Protein AF-A0A820RJH9-F1 (afdb_monomer_lite)

Sequence (351 aa):
MLEGHCDFGTAVGSQGSIYKNLNKYTIRMQTGPISNGVIPYSGAIDNTSYMANYSKEFSTDYSSVFSSTDSKKDKIKKVLMYSINNPLYFLYQNPSTETNQFKKVRDWVSDENGQFTDRWGHDTEKSPFDPCPEGWRIPDAFYANMHTTLPPSSNFYSHWPLSHGNNPWYYNGYQASGTGQYGLAPSIVYHAERDAYSPANKFYPGSRSIIHNYPATRFGFVFDNSRYKIGSYPNNGIRGFQGGKDLTMTTADGPLRLRFYISGVWRTSPIDAYSDVAIGLHFNIESSAEFNMQTGYPYYPQAAMSCRCAKIKYDGNGNEIGRYEPAAIEVPKNAMAKAVNVFKNRSIYLS

pLDDT: mean 71.19, std 18.29, range [22.95, 94.44]

Structure (mmCIF, N/CA/C/O backbone):
data_AF-A0A820RJH9-F1
#
_entry.id   AF-A0A820RJH9-F1
#
loop_
_atom_site.group_PDB
_atom_site.id
_atom_site.type_symbol
_atom_site.label_atom_id
_atom_site.label_alt_id
_atom_site.label_comp_id
_atom_site.label_asym_id
_atom_site.label_entity_id
_atom_site.label_seq_id
_atom_site.pdbx_PDB_ins_code
_atom_site.Cartn_x
_atom_site.Cartn_y
_atom_site.Cartn_z
_atom_site.occupancy
_atom_site.B_iso_or_equiv
_atom_site.auth_seq_id
_atom_site.auth_comp_id
_atom_site.auth_asym_id
_atom_site.auth_atom_id
_atom_site.pdbx_PDB_model_num
ATOM 1 N N . MET A 1 1 ? -15.890 -13.748 2.087 1.00 26.80 1 MET A N 1
ATOM 2 C CA . MET A 1 1 ? -14.580 -13.601 1.420 1.00 26.80 1 MET A CA 1
ATOM 3 C C . MET A 1 1 ? -14.735 -12.506 0.370 1.00 26.80 1 MET A C 1
ATOM 5 O O . MET A 1 1 ? -15.752 -12.500 -0.313 1.00 26.80 1 MET A O 1
ATOM 9 N N . LEU A 1 2 ? -13.833 -11.524 0.307 1.00 31.78 2 LEU A N 1
ATOM 10 C CA . LEU A 1 2 ? -13.836 -10.537 -0.779 1.00 31.78 2 LEU A CA 1
ATOM 11 C C . LEU A 1 2 ? -13.230 -11.204 -2.009 1.00 31.78 2 LEU A C 1
ATOM 13 O O . LEU A 1 2 ? -12.055 -11.555 -1.994 1.00 31.78 2 LEU A O 1
ATOM 17 N N . GLU A 1 3 ? -14.012 -11.342 -3.068 1.00 27.30 3 GLU A N 1
ATOM 18 C CA . GLU A 1 3 ? -13.462 -11.554 -4.399 1.00 27.30 3 GLU A CA 1
ATOM 19 C C . GLU A 1 3 ? -13.635 -10.271 -5.196 1.00 27.30 3 GLU A C 1
ATOM 21 O O . GLU A 1 3 ? -14.748 -9.818 -5.471 1.00 27.30 3 GLU A O 1
ATOM 26 N N . GLY A 1 4 ? -12.508 -9.667 -5.560 1.00 27.61 4 GLY A N 1
ATOM 27 C CA . GLY A 1 4 ? -12.477 -8.692 -6.634 1.00 27.61 4 GLY A CA 1
ATOM 28 C C . GLY A 1 4 ? -12.552 -9.441 -7.956 1.00 27.61 4 GLY A C 1
ATOM 29 O O . GLY A 1 4 ? -11.527 -9.870 -8.477 1.00 27.61 4 GLY A O 1
ATOM 30 N N . HIS A 1 5 ? -13.753 -9.597 -8.508 1.00 23.97 5 HIS A N 1
ATOM 31 C CA . HIS A 1 5 ? -13.891 -10.010 -9.898 1.00 23.97 5 HIS A CA 1
ATOM 32 C C . HIS A 1 5 ? -13.507 -8.836 -10.808 1.00 23.97 5 HIS A C 1
ATOM 34 O O . HIS A 1 5 ? -14.205 -7.823 -10.882 1.00 23.97 5 HIS A O 1
ATOM 40 N N . CYS A 1 6 ? -12.387 -8.975 -11.518 1.00 27.83 6 CYS A N 1
ATOM 41 C CA . CYS A 1 6 ? -12.064 -8.136 -12.667 1.00 27.83 6 CYS A CA 1
ATOM 42 C C . CYS A 1 6 ? -12.926 -8.573 -13.856 1.00 27.83 6 CYS A C 1
ATOM 44 O O . CYS A 1 6 ? -12.442 -9.260 -14.750 1.00 27.83 6 CYS A O 1
ATOM 46 N N . ASP A 1 7 ? -14.200 -8.184 -13.869 1.00 25.73 7 ASP A N 1
ATOM 47 C CA . ASP A 1 7 ? -15.038 -8.348 -15.054 1.00 25.73 7 ASP A CA 1
ATOM 48 C C . ASP A 1 7 ? -15.010 -7.081 -15.909 1.00 25.73 7 ASP A C 1
ATOM 50 O O . ASP A 1 7 ? -15.540 -6.024 -15.555 1.00 25.73 7 ASP A O 1
ATOM 54 N N . PHE A 1 8 ? -14.397 -7.198 -17.086 1.00 28.22 8 PHE A N 1
ATOM 55 C CA . PHE A 1 8 ? -14.435 -6.176 -18.125 1.00 28.22 8 PHE A CA 1
ATOM 56 C C . PHE A 1 8 ? -15.832 -6.172 -18.777 1.00 28.22 8 PHE A C 1
ATOM 58 O O . PHE A 1 8 ? -16.032 -6.729 -19.860 1.00 28.22 8 PHE A O 1
ATOM 65 N N . GLY A 1 9 ? -16.821 -5.556 -18.124 1.00 27.56 9 GLY A N 1
ATOM 66 C CA . GLY A 1 9 ? -18.199 -5.425 -18.622 1.00 27.56 9 GLY A CA 1
ATOM 67 C C . GLY A 1 9 ? -18.389 -4.330 -19.688 1.00 27.56 9 GLY A C 1
ATOM 68 O O . GLY A 1 9 ? -17.800 -3.254 -19.609 1.00 27.56 9 GLY A O 1
ATOM 69 N N . THR A 1 10 ? -19.218 -4.611 -20.700 1.00 28.22 10 THR A N 1
ATOM 70 C CA . THR A 1 10 ? -19.565 -3.761 -21.863 1.00 28.22 10 THR A CA 1
ATOM 71 C C . THR A 1 10 ? -20.515 -2.602 -21.557 1.00 28.22 10 THR A C 1
ATOM 73 O O . THR A 1 10 ? -21.559 -2.815 -20.953 1.00 28.22 10 THR A O 1
ATOM 76 N N . ALA A 1 11 ? -20.215 -1.408 -22.087 1.00 32.47 11 ALA A N 1
ATOM 77 C CA . ALA A 1 11 ? -21.182 -0.328 -22.305 1.00 32.47 11 ALA A CA 1
ATOM 78 C C . ALA A 1 11 ? -20.940 0.325 -23.683 1.00 32.47 11 ALA A C 1
ATOM 80 O O . ALA A 1 11 ? -19.793 0.471 -24.114 1.00 32.47 11 ALA A O 1
ATOM 81 N N . VAL A 1 12 ? -22.028 0.669 -24.379 1.00 29.19 12 VAL A N 1
ATOM 82 C CA . VAL A 1 12 ? -22.059 1.149 -25.774 1.00 29.19 12 VAL A CA 1
ATOM 83 C C . VAL A 1 12 ? -22.247 2.670 -25.788 1.00 29.19 12 VAL A C 1
ATOM 85 O O . VAL A 1 12 ? -23.180 3.173 -25.168 1.00 29.19 12 VAL A O 1
ATOM 88 N N . GLY A 1 13 ? -21.365 3.408 -26.473 1.00 32.47 13 GLY A N 1
ATOM 89 C CA . GLY A 1 13 ? -21.524 4.847 -26.730 1.00 32.47 13 GLY A CA 1
ATOM 90 C C . GLY A 1 13 ? -22.257 5.136 -28.049 1.00 32.47 13 GLY A C 1
ATOM 91 O O . GLY A 1 13 ? -22.283 4.291 -28.942 1.00 32.47 13 GLY A O 1
ATOM 92 N N . SER A 1 14 ? -22.801 6.351 -28.202 1.00 35.56 14 SER A N 1
ATOM 93 C CA . SER A 1 14 ? -23.674 6.813 -29.309 1.00 35.56 14 SER A CA 1
ATOM 94 C C . SER A 1 14 ? -23.047 6.866 -30.719 1.00 35.56 14 SER A C 1
ATOM 96 O O . SER A 1 14 ? -23.635 7.425 -31.638 1.00 35.56 14 SER A O 1
ATOM 98 N N . GLN A 1 15 ? -21.865 6.277 -30.903 1.00 37.75 15 GLN A N 1
ATOM 99 C CA . GLN A 1 15 ? -21.112 6.193 -32.163 1.00 37.75 15 GLN A CA 1
ATOM 100 C C . GLN A 1 15 ? -20.653 4.748 -32.458 1.00 37.75 15 GLN A C 1
ATOM 102 O O . GLN A 1 15 ? -19.724 4.526 -33.225 1.00 37.75 15 GLN A O 1
ATOM 107 N N . GLY A 1 16 ? -21.231 3.740 -31.792 1.00 35.88 16 GLY A N 1
ATOM 108 C CA . GLY A 1 16 ? -20.856 2.331 -31.990 1.00 35.88 16 GLY A CA 1
ATOM 109 C C . GLY A 1 16 ? -19.513 1.923 -31.368 1.00 35.88 16 GLY A C 1
ATOM 110 O O . GLY A 1 16 ? -19.170 0.744 -31.369 1.00 35.88 16 GLY A O 1
ATOM 111 N N . SER A 1 17 ? -18.759 2.852 -30.770 1.00 38.94 17 SER A N 1
ATOM 112 C CA . SER A 1 17 ? -17.582 2.516 -29.966 1.00 38.94 17 SER A CA 1
ATOM 113 C C . SER A 1 17 ? -17.988 1.996 -28.579 1.00 38.94 17 SER A C 1
ATOM 115 O O . SER A 1 17 ? -18.583 2.707 -27.764 1.00 38.94 17 SER A O 1
ATOM 117 N N . ILE A 1 18 ? -17.650 0.736 -28.307 1.00 37.97 18 ILE A N 1
ATOM 118 C CA . ILE A 1 18 ? -17.834 0.072 -27.013 1.00 37.97 18 ILE A CA 1
ATOM 119 C C . ILE A 1 18 ? -16.675 0.492 -26.094 1.00 37.97 18 ILE A C 1
ATOM 121 O O . ILE A 1 18 ? -15.550 0.030 -26.268 1.00 37.97 18 ILE A O 1
ATOM 125 N N . TYR A 1 19 ? -16.929 1.352 -25.104 1.00 44.44 19 TYR A N 1
ATOM 126 C CA . TYR A 1 19 ? -15.928 1.759 -24.107 1.00 44.44 19 TYR A CA 1
ATOM 127 C C . TYR A 1 19 ? -16.312 1.196 -22.731 1.00 44.44 19 TYR A C 1
ATOM 129 O O . TYR A 1 19 ? -17.158 1.740 -22.024 1.00 44.44 19 TYR A O 1
ATOM 137 N N . LYS A 1 20 ? -15.694 0.072 -22.357 1.00 40.06 20 LYS A N 1
ATOM 138 C CA . LYS A 1 20 ? -16.005 -0.712 -21.150 1.00 40.06 20 LYS A CA 1
ATOM 139 C C . LYS A 1 20 ? -15.500 -0.076 -19.844 1.00 40.06 20 LYS A C 1
ATOM 141 O O . LYS A 1 20 ? -14.355 -0.332 -19.509 1.00 40.06 20 LYS A O 1
ATOM 146 N N . ASN A 1 21 ? -16.316 0.685 -19.095 1.00 42.44 21 ASN A N 1
ATOM 147 C CA . ASN A 1 21 ? -16.139 0.984 -17.645 1.00 42.44 21 ASN A CA 1
ATOM 148 C C . ASN A 1 21 ? -14.677 1.045 -17.143 1.00 42.44 21 ASN A C 1
ATOM 150 O O . ASN A 1 21 ? -14.267 0.368 -16.199 1.00 42.44 21 ASN A O 1
ATOM 154 N N . LEU A 1 22 ? -13.880 1.846 -17.835 1.00 45.28 22 LEU A N 1
ATOM 155 C CA . LEU A 1 22 ? -12.432 1.881 -17.720 1.00 45.28 22 LEU A CA 1
ATOM 156 C C . LEU A 1 22 ? -12.054 2.570 -16.392 1.00 45.28 22 LEU A C 1
ATOM 158 O O . LEU A 1 22 ? -12.454 3.710 -16.172 1.00 45.28 22 LEU A O 1
ATOM 162 N N . ASN A 1 23 ? -11.322 1.868 -15.513 1.00 45.72 23 ASN A N 1
ATOM 163 C CA . ASN A 1 23 ? -10.948 2.269 -14.138 1.00 45.72 23 ASN A CA 1
ATOM 164 C C . ASN A 1 23 ? -12.076 2.314 -13.084 1.00 45.72 23 ASN A C 1
ATOM 166 O O . ASN A 1 23 ? -11.939 3.006 -12.074 1.00 45.72 23 ASN A O 1
ATOM 170 N N . LYS A 1 24 ? -13.175 1.569 -13.261 1.00 51.34 24 LYS A N 1
ATOM 171 C CA . LYS A 1 24 ? -14.191 1.418 -12.206 1.00 51.34 24 LYS A CA 1
ATOM 172 C C . LYS A 1 24 ? -14.009 0.093 -11.465 1.00 51.34 24 LYS A C 1
ATOM 174 O O . LYS A 1 24 ? -14.401 -0.958 -11.962 1.00 51.34 24 LYS A O 1
ATOM 179 N N . TYR A 1 25 ? -13.457 0.147 -10.256 1.00 51.56 25 TYR A N 1
ATOM 180 C CA . TYR A 1 25 ? -13.487 -0.992 -9.338 1.00 51.56 25 TYR A CA 1
ATOM 181 C C . TYR A 1 25 ? -14.886 -1.089 -8.740 1.00 51.56 25 TYR A C 1
ATOM 183 O O . TYR A 1 25 ? -15.386 -0.125 -8.161 1.00 51.56 25 TYR A O 1
ATOM 191 N N . THR A 1 26 ? -15.534 -2.237 -8.913 1.00 60.94 26 THR A N 1
ATOM 192 C CA . THR A 1 26 ? -16.813 -2.513 -8.260 1.00 60.94 26 THR A CA 1
ATOM 193 C C . THR A 1 26 ? -16.542 -3.419 -7.078 1.00 60.94 26 THR A C 1
ATOM 195 O O . THR A 1 26 ? -16.283 -4.605 -7.255 1.00 60.94 26 THR A O 1
ATOM 198 N N . ILE A 1 27 ? -16.586 -2.857 -5.875 1.00 68.50 27 ILE A N 1
ATOM 199 C CA . ILE A 1 27 ? -16.499 -3.647 -4.650 1.00 68.50 27 ILE A CA 1
ATOM 200 C C . ILE A 1 27 ? -17.889 -4.217 -4.381 1.00 68.50 27 ILE A C 1
ATOM 202 O O . ILE A 1 27 ? -18.889 -3.501 -4.470 1.00 68.50 27 ILE A O 1
ATOM 206 N N . ARG A 1 28 ? -17.962 -5.508 -4.069 1.00 76.50 28 ARG A N 1
ATOM 207 C CA . ARG A 1 28 ? -19.186 -6.156 -3.597 1.00 76.50 28 ARG A CA 1
ATOM 208 C C . ARG A 1 28 ? -18.866 -6.999 -2.375 1.00 76.50 28 ARG A C 1
ATOM 210 O O . ARG A 1 28 ? -17.788 -7.579 -2.284 1.00 76.50 28 ARG A O 1
ATOM 217 N N . MET A 1 29 ? -19.808 -7.074 -1.447 1.00 76.56 29 MET A N 1
ATOM 218 C CA . MET A 1 29 ? -19.719 -7.978 -0.307 1.00 76.56 29 MET A CA 1
ATOM 219 C C . MET A 1 29 ? -20.391 -9.291 -0.657 1.00 76.56 29 MET A C 1
ATOM 221 O O . MET A 1 29 ? -21.457 -9.293 -1.261 1.00 76.56 29 MET A O 1
ATOM 225 N N . GLN A 1 30 ? -19.812 -10.405 -0.238 1.00 80.25 30 GLN A N 1
ATOM 226 C CA . GLN A 1 30 ? -20.532 -11.669 -0.248 1.00 80.25 30 GLN A CA 1
ATOM 227 C C . GLN A 1 30 ? -21.666 -11.610 0.789 1.00 80.25 30 GLN A C 1
ATOM 229 O O . GLN A 1 30 ? -21.416 -11.264 1.942 1.00 80.25 30 GLN A O 1
ATOM 234 N N . THR A 1 31 ? -22.897 -11.938 0.399 1.00 82.56 31 THR A N 1
ATOM 235 C CA . THR A 1 31 ? -24.095 -11.819 1.258 1.00 82.56 31 THR A CA 1
ATOM 236 C C . THR A 1 31 ? -24.659 -13.160 1.726 1.00 82.56 31 THR A C 1
ATOM 238 O O . THR A 1 31 ? -25.679 -13.192 2.407 1.00 82.56 31 THR A O 1
ATOM 241 N N . GLY A 1 32 ? -24.005 -14.274 1.394 1.00 79.81 32 GLY A N 1
ATOM 242 C CA . GLY A 1 32 ? -24.457 -15.610 1.775 1.00 79.81 32 GLY A CA 1
ATOM 243 C C . GLY A 1 32 ? -23.455 -16.719 1.437 1.00 79.81 32 GLY A C 1
ATOM 244 O O . GLY A 1 32 ? -22.412 -16.451 0.830 1.00 79.81 32 GLY A O 1
ATOM 245 N N . PRO A 1 33 ? -23.745 -17.969 1.839 1.00 81.50 33 PRO A N 1
ATOM 246 C CA . PRO A 1 33 ? -22.899 -19.119 1.535 1.00 81.50 33 PRO A CA 1
ATOM 247 C C . PRO A 1 33 ? -22.826 -19.380 0.024 1.00 81.50 33 PRO A C 1
ATOM 249 O O . PRO A 1 33 ? -23.758 -19.075 -0.720 1.00 81.50 33 PRO A O 1
ATOM 252 N N . ILE A 1 34 ? -21.709 -19.957 -0.422 1.00 85.94 34 ILE A N 1
ATOM 253 C CA . ILE A 1 34 ? -21.531 -20.381 -1.816 1.00 85.94 34 ILE A CA 1
ATOM 254 C C . ILE A 1 34 ? -22.504 -21.531 -2.089 1.00 85.94 34 ILE A C 1
ATOM 256 O O . ILE A 1 34 ? -22.499 -22.525 -1.365 1.00 85.94 34 ILE A O 1
ATOM 260 N N . SER A 1 35 ? -23.320 -21.407 -3.134 1.00 82.69 35 SER A N 1
ATOM 261 C CA . SER A 1 35 ? -24.290 -22.431 -3.532 1.00 82.69 35 SER A CA 1
ATOM 262 C C . SER A 1 35 ? -24.045 -22.820 -4.982 1.00 82.69 35 SER A C 1
ATOM 264 O O . SER A 1 35 ? -24.054 -21.961 -5.860 1.00 82.69 35 SER A O 1
ATOM 266 N N . ASN A 1 36 ? -23.774 -24.104 -5.240 1.00 83.25 36 ASN A N 1
ATOM 267 C CA . ASN A 1 36 ? -23.466 -24.634 -6.577 1.00 83.25 36 ASN A CA 1
ATOM 268 C C . ASN A 1 36 ? -22.349 -23.865 -7.317 1.00 83.25 36 ASN A C 1
ATOM 270 O O . ASN A 1 36 ? -22.439 -23.629 -8.518 1.00 83.25 36 ASN A O 1
ATOM 274 N N . GLY A 1 37 ? -21.308 -23.437 -6.593 1.00 82.12 37 GLY A N 1
ATOM 275 C CA . GLY A 1 37 ? -20.199 -22.655 -7.158 1.00 82.12 37 GLY A CA 1
ATOM 276 C C . GLY A 1 37 ? -20.534 -21.189 -7.459 1.00 82.12 37 GLY A C 1
ATOM 277 O O . GLY A 1 37 ? -19.676 -20.462 -7.946 1.00 82.12 37 GLY A O 1
ATOM 278 N N . VAL A 1 38 ? -21.752 -20.736 -7.148 1.00 77.31 38 VAL A N 1
ATOM 279 C CA . VAL A 1 38 ? -22.165 -19.337 -7.281 1.00 77.31 38 VAL A CA 1
ATOM 280 C C . VAL A 1 38 ? -21.971 -18.627 -5.949 1.00 77.31 38 VAL A C 1
ATOM 282 O O . VAL A 1 38 ? -22.475 -19.061 -4.910 1.00 77.31 38 VAL A O 1
ATOM 285 N N . ILE A 1 39 ? -21.247 -17.512 -5.991 1.00 80.12 39 ILE A N 1
ATOM 286 C CA . ILE A 1 39 ? -21.006 -16.658 -4.832 1.00 80.12 39 ILE A CA 1
ATOM 287 C C . ILE A 1 39 ? -22.061 -15.542 -4.845 1.00 80.12 39 ILE A C 1
ATOM 289 O O . ILE A 1 39 ? -22.104 -14.752 -5.791 1.00 80.12 39 ILE A O 1
ATOM 293 N N . PRO A 1 40 ? -22.952 -15.463 -3.841 1.00 82.56 40 PRO A N 1
ATOM 294 C CA . PRO A 1 40 ? -23.947 -14.400 -3.777 1.00 82.56 40 PRO A CA 1
ATOM 295 C C . PRO A 1 40 ? -23.286 -13.088 -3.345 1.00 82.56 40 PRO A C 1
ATOM 297 O O . PRO A 1 40 ? -22.654 -13.027 -2.289 1.00 82.56 40 PRO A O 1
ATOM 300 N N . TYR A 1 41 ? -23.457 -12.031 -4.141 1.00 82.50 41 TYR A N 1
ATOM 301 C CA . TYR A 1 41 ? -22.892 -10.710 -3.867 1.00 82.50 41 TYR A CA 1
ATOM 302 C C . TYR A 1 41 ? -23.971 -9.653 -3.603 1.00 82.50 41 TYR A C 1
ATOM 304 O O . TYR A 1 41 ? -25.056 -9.682 -4.182 1.00 82.50 41 TYR A O 1
ATOM 312 N N . SER A 1 42 ? -23.625 -8.659 -2.788 1.00 82.06 42 SER A N 1
ATOM 313 C CA . SER A 1 42 ? -24.373 -7.421 -2.604 1.00 82.06 42 SER A CA 1
ATOM 314 C C . SER A 1 42 ? -24.411 -6.589 -3.888 1.00 82.06 42 SER A C 1
ATOM 316 O O . SER A 1 42 ? -23.693 -6.842 -4.865 1.00 82.06 42 SER A O 1
ATOM 318 N N . GLY A 1 43 ? -25.196 -5.510 -3.848 1.00 81.06 43 GLY A N 1
ATOM 319 C CA . GLY A 1 43 ? -25.044 -4.409 -4.794 1.00 81.06 43 GLY A CA 1
ATOM 320 C C . GLY A 1 43 ? -23.618 -3.841 -4.792 1.00 81.06 43 GLY A C 1
ATOM 321 O O . GLY A 1 43 ? -22.847 -4.039 -3.848 1.00 81.06 43 GLY A O 1
ATOM 322 N N . ALA A 1 44 ? -23.280 -3.142 -5.875 1.00 79.50 44 ALA A N 1
ATOM 323 C CA . ALA A 1 44 ? -22.019 -2.424 -6.017 1.00 79.50 44 ALA A CA 1
ATOM 324 C C . ALA A 1 44 ? -21.859 -1.363 -4.916 1.00 79.50 44 ALA A C 1
ATOM 326 O O . ALA A 1 44 ? -22.741 -0.528 -4.735 1.00 79.50 44 ALA A O 1
ATOM 327 N N . ILE A 1 45 ? -20.715 -1.363 -4.236 1.00 79.69 45 ILE A N 1
ATOM 328 C CA . ILE A 1 45 ? -20.300 -0.291 -3.332 1.00 79.69 45 ILE A CA 1
ATOM 329 C C . ILE A 1 45 ? -19.489 0.705 -4.162 1.00 79.69 45 ILE A C 1
ATOM 331 O O . ILE A 1 45 ? -18.353 0.428 -4.549 1.00 79.69 45 ILE A O 1
ATOM 335 N N . ASP A 1 46 ? -20.096 1.848 -4.480 1.00 77.75 46 ASP A N 1
ATOM 336 C CA . ASP A 1 46 ? -19.405 2.959 -5.132 1.00 77.75 46 ASP A CA 1
ATOM 337 C C . ASP A 1 46 ? -18.656 3.840 -4.119 1.00 77.75 46 ASP A C 1
ATOM 339 O O . ASP A 1 46 ? -18.728 3.627 -2.909 1.00 77.75 46 ASP A O 1
ATOM 343 N N . ASN A 1 47 ? -17.913 4.840 -4.605 1.00 77.69 47 ASN A N 1
ATOM 344 C CA . ASN A 1 47 ? -17.149 5.727 -3.728 1.00 77.69 47 ASN A CA 1
ATOM 345 C C . ASN A 1 47 ? -18.051 6.495 -2.747 1.00 77.69 47 ASN A C 1
ATOM 347 O O . ASN A 1 47 ? -17.676 6.650 -1.593 1.00 77.69 47 ASN A O 1
ATOM 351 N N . THR A 1 48 ? -19.234 6.948 -3.167 1.00 80.38 48 THR A N 1
ATOM 352 C CA . THR A 1 48 ? -20.153 7.697 -2.296 1.00 80.38 48 THR A CA 1
ATOM 353 C C . THR A 1 48 ? -20.640 6.823 -1.140 1.00 80.38 48 THR A C 1
ATOM 355 O O . THR A 1 48 ? -20.521 7.212 0.021 1.00 80.38 48 THR A O 1
ATOM 358 N N . SER A 1 49 ? -21.103 5.607 -1.436 1.00 83.44 49 SER A N 1
ATOM 359 C CA . SER A 1 49 ? -21.505 4.623 -0.429 1.00 83.44 49 SER A CA 1
ATOM 360 C C . SER A 1 49 ? -20.328 4.188 0.444 1.00 83.44 49 SER A C 1
ATOM 362 O O . SER A 1 49 ? -20.476 4.067 1.658 1.00 83.44 49 SER A O 1
ATOM 364 N N . TYR A 1 50 ? -19.141 3.994 -0.139 1.00 84.56 50 TYR A N 1
ATOM 365 C CA . TYR A 1 50 ? -17.930 3.658 0.613 1.00 84.56 50 TYR A CA 1
ATOM 366 C C . TYR A 1 50 ? -17.593 4.736 1.652 1.00 84.56 50 TYR A C 1
ATOM 368 O O . TYR A 1 50 ? -17.330 4.439 2.816 1.00 84.56 50 TYR A O 1
ATOM 376 N N . MET A 1 51 ? -17.658 6.002 1.246 1.00 85.81 51 MET A N 1
ATOM 377 C CA . MET A 1 51 ? -17.345 7.159 2.086 1.00 85.81 51 MET A CA 1
ATOM 378 C C . MET A 1 51 ? -18.363 7.413 3.196 1.00 85.81 51 MET A C 1
ATOM 380 O O . MET A 1 51 ? -18.001 7.973 4.234 1.00 85.81 51 MET A O 1
ATOM 384 N N . ALA A 1 52 ? -19.621 7.040 2.963 1.00 88.44 52 ALA A N 1
ATOM 385 C CA . ALA A 1 52 ? -20.697 7.175 3.936 1.00 88.44 52 ALA A CA 1
ATOM 386 C C . ALA A 1 52 ? -20.713 6.016 4.943 1.00 88.44 52 ALA A C 1
ATOM 388 O O . ALA A 1 52 ? -20.862 6.239 6.140 1.00 88.44 52 ALA A O 1
ATOM 389 N N . ASN A 1 53 ? -20.538 4.782 4.464 1.00 89.12 53 ASN A N 1
ATOM 390 C CA . ASN A 1 53 ? -20.839 3.589 5.255 1.00 89.12 53 ASN A CA 1
ATOM 391 C C . ASN A 1 53 ? -19.590 2.851 5.756 1.00 89.12 53 ASN A C 1
ATOM 393 O O . ASN A 1 53 ? -19.650 2.204 6.798 1.00 89.12 53 ASN A O 1
ATOM 397 N N . TYR A 1 54 ? -18.461 2.968 5.052 1.00 90.25 54 TYR A N 1
ATOM 398 C CA . TYR A 1 54 ? -17.256 2.165 5.300 1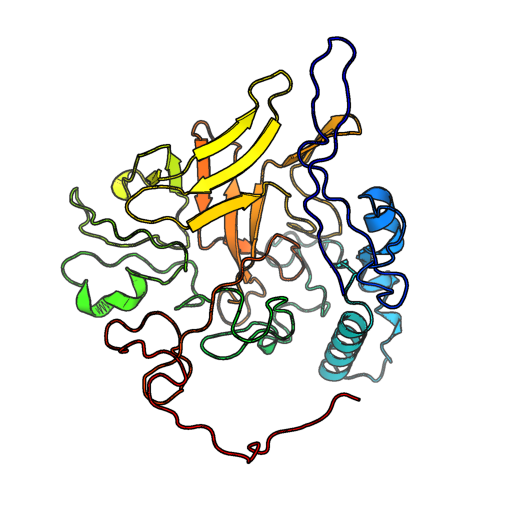.00 90.25 54 TYR A CA 1
ATOM 399 C C . TYR A 1 54 ? -16.020 2.996 5.647 1.00 90.25 54 TYR A C 1
ATOM 401 O O . TYR A 1 54 ? -14.975 2.431 5.929 1.00 90.25 54 TYR A O 1
ATOM 409 N N . SER A 1 55 ? -16.097 4.325 5.640 1.00 93.06 55 SER A N 1
ATOM 410 C CA . SER A 1 55 ? -14.998 5.183 6.097 1.00 93.06 55 SER A CA 1
ATOM 411 C C . SER A 1 55 ? -15.310 5.679 7.501 1.00 93.06 55 SER A C 1
ATOM 413 O O . SER A 1 55 ? -16.268 6.433 7.668 1.00 93.06 55 SER A O 1
ATOM 415 N N . LYS A 1 56 ? -14.529 5.236 8.489 1.00 94.44 56 LYS A N 1
ATOM 416 C CA . LYS A 1 56 ? -14.773 5.461 9.917 1.00 94.44 56 LYS A CA 1
ATOM 417 C C . LYS A 1 56 ? -13.678 6.320 10.523 1.00 94.44 56 LYS A C 1
ATOM 419 O O . LYS A 1 56 ? -12.500 5.977 10.440 1.00 94.44 56 LYS A O 1
ATOM 424 N N . GLU A 1 57 ? -14.081 7.437 11.105 1.00 93.69 57 GLU A N 1
ATOM 425 C CA . GLU A 1 57 ? -13.185 8.397 11.728 1.00 93.69 57 GLU A CA 1
ATOM 426 C C . GLU A 1 57 ? -12.998 8.049 13.206 1.00 93.69 57 GLU A C 1
ATOM 428 O O . GLU A 1 57 ? -13.952 7.701 13.902 1.00 93.69 57 GLU A O 1
ATOM 433 N N . PHE A 1 58 ? -11.755 8.117 13.678 1.00 91.38 58 PHE A N 1
ATOM 434 C CA . PHE A 1 58 ? -11.382 7.726 15.036 1.00 91.38 58 PHE A CA 1
ATOM 435 C C . PHE A 1 58 ? -12.251 8.375 16.110 1.00 91.38 58 PHE A C 1
ATOM 437 O O . PHE A 1 58 ? -12.890 7.670 16.891 1.00 91.38 58 PHE A O 1
ATOM 444 N N . SER A 1 59 ? -12.310 9.705 16.139 1.00 88.62 59 SER A N 1
ATOM 445 C CA . SER A 1 59 ? -13.011 10.449 17.180 1.00 88.62 59 SER A CA 1
ATOM 446 C C . SER A 1 59 ? -14.525 10.228 17.157 1.00 88.62 59 SER A C 1
ATOM 448 O O . SER A 1 59 ? -15.123 10.189 18.231 1.00 88.62 59 SER A O 1
ATOM 450 N N . THR A 1 60 ? -15.142 10.021 15.988 1.00 89.88 60 THR A N 1
ATOM 451 C CA . THR A 1 60 ? -16.606 9.911 15.872 1.00 89.88 60 THR A CA 1
ATOM 452 C C . THR A 1 60 ? -17.141 8.487 15.897 1.00 89.88 60 THR A C 1
ATOM 454 O O . THR A 1 60 ? -18.214 8.258 16.451 1.00 89.88 60 THR A O 1
ATOM 457 N N . ASP A 1 61 ? -16.444 7.531 15.285 1.00 90.88 61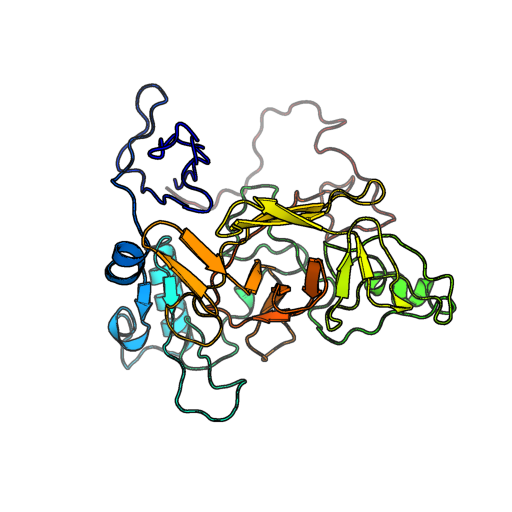 ASP A N 1
ATOM 458 C CA . ASP A 1 61 ? -17.016 6.211 15.003 1.00 90.88 61 ASP A CA 1
ATOM 459 C C . ASP A 1 61 ? -16.561 5.117 15.972 1.00 90.88 61 ASP A C 1
ATOM 461 O O . ASP A 1 61 ? -17.316 4.173 16.213 1.00 90.88 61 ASP A O 1
ATOM 465 N N . TYR A 1 62 ? -15.336 5.198 16.505 1.00 89.12 62 TYR A N 1
ATOM 466 C CA . TYR A 1 62 ? -14.775 4.093 17.290 1.00 89.12 62 TYR A CA 1
ATOM 467 C C . TYR A 1 62 ? -13.913 4.495 18.486 1.00 89.12 62 TYR A C 1
ATOM 469 O O . TYR A 1 62 ? -13.436 3.612 19.191 1.00 89.12 62 TYR A O 1
ATOM 477 N N . SER A 1 63 ? -13.773 5.784 18.802 1.00 84.06 63 SER A N 1
ATOM 478 C CA . SER A 1 63 ? -13.175 6.226 20.071 1.00 84.06 63 SER A CA 1
ATOM 479 C C . SER A 1 63 ? -14.035 5.859 21.290 1.00 84.06 63 SER A C 1
ATOM 481 O O . SER A 1 63 ? -13.529 5.696 22.399 1.00 84.06 63 SER A O 1
ATOM 483 N N . SER A 1 64 ? -15.342 5.673 21.091 1.00 79.62 64 SER A N 1
ATOM 484 C CA . SER A 1 64 ? -16.309 5.330 22.141 1.00 79.62 64 SER A CA 1
ATOM 485 C C . SER A 1 64 ? -16.112 3.935 22.739 1.00 79.62 64 SER A C 1
ATOM 487 O O . SER A 1 64 ? -16.673 3.636 23.791 1.00 79.62 64 SER A O 1
ATOM 489 N N . VAL A 1 65 ? -15.294 3.081 22.114 1.00 77.38 65 VAL A N 1
ATOM 490 C CA . VAL A 1 65 ? -14.926 1.769 22.674 1.00 77.38 65 VAL A CA 1
ATOM 491 C C . VAL A 1 65 ? -14.015 1.895 23.906 1.00 77.38 65 VAL A C 1
ATOM 493 O O . VAL A 1 65 ? -13.817 0.918 24.638 1.00 77.38 65 VAL A O 1
ATOM 496 N N . PHE A 1 66 ? -13.438 3.078 24.140 1.00 85.94 66 PHE A N 1
ATOM 497 C CA . PHE A 1 66 ? -12.524 3.323 25.248 1.00 85.94 66 PHE A CA 1
ATOM 498 C C . PHE A 1 66 ? -13.255 3.677 26.545 1.00 85.94 66 PHE A C 1
ATOM 500 O O . PHE A 1 66 ? -14.218 4.438 26.567 1.00 85.94 66 PHE A O 1
ATOM 507 N N . SER A 1 67 ? -12.721 3.179 27.655 1.00 85.81 67 SER A N 1
ATOM 508 C CA . SER A 1 67 ? -12.998 3.669 29.002 1.00 85.81 67 SER A CA 1
ATOM 509 C C . SER A 1 67 ? -11.979 4.748 29.381 1.00 85.81 67 SER A C 1
ATOM 511 O O . SER A 1 67 ? -10.820 4.701 28.960 1.00 85.81 67 SER A O 1
ATOM 513 N N . SER A 1 68 ? -12.365 5.690 30.246 1.00 81.75 68 SER A N 1
ATOM 514 C CA . SER A 1 68 ? -11.434 6.661 30.843 1.00 81.75 68 SER A CA 1
ATOM 515 C C . SER A 1 68 ? -10.332 5.998 31.680 1.00 81.75 68 SER A C 1
ATOM 517 O O . SER A 1 68 ? -9.275 6.591 31.878 1.00 81.75 68 SER A O 1
ATOM 519 N N . THR A 1 69 ? -10.555 4.761 32.129 1.00 90.06 69 THR A N 1
ATOM 520 C CA . THR A 1 69 ? -9.590 3.942 32.876 1.00 90.06 69 THR A CA 1
ATOM 521 C C . THR A 1 69 ? -8.673 3.095 31.994 1.00 90.06 69 THR A C 1
ATOM 523 O O . THR A 1 69 ? -7.751 2.473 32.519 1.00 90.06 69 THR A O 1
ATOM 526 N N . ASP A 1 70 ? -8.904 3.042 30.678 1.00 90.19 70 ASP A N 1
ATOM 527 C CA . ASP A 1 70 ? -8.082 2.225 29.788 1.00 90.19 70 ASP A CA 1
ATOM 528 C C . ASP A 1 70 ? -6.654 2.766 29.714 1.00 90.19 70 ASP A C 1
ATOM 530 O O . ASP A 1 70 ? -6.425 3.947 29.416 1.00 90.19 70 ASP A O 1
ATOM 534 N N . SER A 1 71 ? -5.679 1.871 29.877 1.00 89.81 71 SER A N 1
ATOM 535 C CA . SER A 1 71 ? -4.297 2.204 29.558 1.00 89.81 71 SER A CA 1
ATOM 536 C C . SER A 1 71 ? -4.136 2.438 28.052 1.00 89.81 71 SER A C 1
ATOM 538 O O . SER A 1 71 ? -4.931 1.981 27.228 1.00 89.81 71 SER A O 1
ATOM 540 N N . LYS A 1 72 ? -3.043 3.095 27.653 1.00 85.38 72 LYS A N 1
ATOM 541 C CA . LYS A 1 72 ? -2.709 3.292 26.233 1.00 85.38 72 LYS A CA 1
ATOM 542 C C . LYS A 1 72 ? -2.666 1.972 25.447 1.00 85.38 72 LYS A C 1
ATOM 544 O O . LYS A 1 72 ? -3.154 1.905 24.322 1.00 85.38 72 LYS A O 1
ATOM 549 N N . LYS A 1 73 ? -2.131 0.906 26.056 1.00 85.00 73 LYS A N 1
ATOM 550 C CA . LYS A 1 73 ? -2.077 -0.432 25.446 1.00 85.00 73 LYS A CA 1
ATOM 551 C C . LYS A 1 73 ? -3.473 -1.032 25.268 1.00 85.00 73 LYS A C 1
ATOM 553 O O . LYS A 1 73 ? -3.718 -1.680 24.253 1.00 85.00 73 LYS A O 1
ATOM 558 N N . ASP A 1 74 ? -4.380 -0.806 26.217 1.00 89.06 74 ASP A N 1
ATOM 559 C CA . ASP A 1 74 ? -5.755 -1.309 26.134 1.00 89.06 74 ASP A CA 1
ATOM 560 C C . ASP A 1 74 ? -6.538 -0.598 25.032 1.00 89.06 74 ASP A C 1
ATOM 562 O O . ASP A 1 74 ? -7.222 -1.258 24.251 1.00 89.06 74 ASP A O 1
ATOM 566 N N . LYS A 1 75 ? -6.363 0.724 24.894 1.00 88.25 75 LYS A N 1
ATOM 567 C CA . LYS A 1 75 ? -6.958 1.499 23.795 1.00 88.25 75 LYS A CA 1
ATOM 568 C C . LYS A 1 75 ? -6.521 0.961 22.434 1.00 88.25 75 LYS A C 1
ATOM 570 O O . LYS A 1 75 ? -7.375 0.625 21.620 1.00 88.25 75 LYS A O 1
ATOM 575 N N . ILE A 1 76 ? -5.214 0.773 22.227 1.00 85.56 76 ILE A N 1
ATOM 576 C CA . ILE A 1 76 ? -4.669 0.188 20.990 1.00 85.56 76 ILE A CA 1
ATOM 577 C C . ILE A 1 76 ? -5.302 -1.182 20.719 1.00 85.56 76 ILE A C 1
ATOM 579 O O . ILE A 1 76 ? -5.851 -1.398 19.643 1.00 85.56 76 ILE A O 1
ATOM 583 N N . LYS A 1 77 ? -5.307 -2.098 21.697 1.00 86.50 77 LYS A N 1
ATOM 584 C CA . LYS A 1 77 ? -5.917 -3.432 21.534 1.00 86.50 77 LYS A CA 1
ATOM 585 C C . LYS A 1 77 ? -7.394 -3.364 21.147 1.00 86.50 77 LYS A C 1
ATOM 587 O O . LYS A 1 77 ? -7.836 -4.152 20.315 1.00 86.50 77 LYS A O 1
ATOM 592 N N . LYS A 1 78 ? -8.154 -2.432 21.723 1.00 90.00 78 LYS A N 1
ATOM 593 C CA . LYS A 1 78 ? -9.570 -2.235 21.393 1.00 90.00 78 LYS A CA 1
ATOM 594 C C . LYS A 1 78 ? -9.762 -1.711 19.969 1.00 90.00 78 LYS A C 1
ATOM 596 O O . LYS A 1 78 ? -10.633 -2.223 19.271 1.00 90.00 78 LYS A O 1
ATOM 601 N N . VAL A 1 79 ? -8.928 -0.775 19.506 1.00 89.00 79 VAL A N 1
ATOM 602 C CA . VAL A 1 79 ? -8.947 -0.321 18.100 1.00 89.00 79 VAL A CA 1
ATOM 603 C C . VAL A 1 79 ? -8.604 -1.460 17.145 1.00 89.00 79 VAL A C 1
ATOM 605 O O . VAL A 1 79 ? -9.277 -1.642 16.133 1.00 89.00 79 VAL A O 1
ATOM 608 N N . LEU A 1 80 ? -7.595 -2.267 17.475 1.00 86.19 80 LEU A N 1
ATOM 609 C CA . LEU A 1 80 ? -7.226 -3.431 16.669 1.00 86.19 80 LEU A CA 1
ATOM 610 C C . LEU A 1 80 ? -8.373 -4.440 16.591 1.00 86.19 80 LEU A C 1
ATOM 612 O O . LEU A 1 80 ? -8.714 -4.894 15.504 1.00 86.19 80 LEU A O 1
ATOM 616 N N . MET A 1 81 ? -9.021 -4.734 17.719 1.00 86.88 81 MET A N 1
ATOM 617 C CA . MET A 1 81 ? -10.199 -5.601 17.751 1.00 86.88 81 MET A CA 1
ATOM 618 C C . MET A 1 81 ? -11.354 -5.025 16.917 1.00 86.88 81 MET A C 1
ATOM 620 O O . MET A 1 81 ? -12.025 -5.762 16.198 1.00 86.88 81 MET A O 1
ATOM 624 N N . TYR A 1 82 ? -11.568 -3.707 16.959 1.00 89.12 82 TYR A N 1
ATOM 625 C CA . TYR A 1 82 ? -12.549 -3.037 16.107 1.00 89.12 82 TYR A CA 1
ATOM 626 C C . TYR A 1 82 ? -12.221 -3.207 14.615 1.00 89.12 82 TYR A C 1
ATOM 628 O O . TYR A 1 82 ? -13.110 -3.554 13.842 1.00 89.12 82 TYR A O 1
ATOM 636 N N . SER A 1 83 ? -10.957 -3.036 14.217 1.00 86.75 83 SER A N 1
ATOM 637 C CA . SER A 1 83 ? -10.489 -3.257 12.839 1.00 86.75 83 SER A CA 1
ATOM 638 C C . SER A 1 83 ? -10.702 -4.704 12.380 1.00 86.75 83 SER A C 1
ATOM 640 O O . SER A 1 83 ? -11.291 -4.939 11.327 1.00 86.75 83 SER A O 1
ATOM 642 N N . ILE A 1 84 ? -10.321 -5.681 13.211 1.00 84.38 84 ILE A N 1
ATOM 643 C CA . ILE A 1 84 ? -10.475 -7.117 12.921 1.00 84.38 84 ILE A CA 1
ATOM 644 C C . ILE A 1 84 ? -11.948 -7.487 12.719 1.00 84.38 84 ILE A C 1
ATOM 646 O O . ILE A 1 84 ? -12.282 -8.212 11.783 1.00 84.38 84 ILE A O 1
ATOM 650 N N . ASN A 1 85 ? -12.840 -6.959 13.559 1.00 85.75 85 ASN A N 1
ATOM 651 C CA . ASN A 1 85 ? -14.276 -7.215 13.450 1.00 85.75 85 ASN A CA 1
ATOM 652 C C . ASN A 1 85 ? -14.939 -6.465 12.284 1.00 85.75 85 ASN A C 1
ATOM 654 O O . ASN A 1 85 ? -16.087 -6.753 11.950 1.00 85.75 85 ASN A O 1
ATOM 658 N N . ASN A 1 86 ? -14.238 -5.518 11.655 1.00 87.25 86 ASN A N 1
ATOM 659 C CA . ASN A 1 86 ? -14.756 -4.704 10.562 1.00 87.25 86 ASN A CA 1
ATOM 660 C C . ASN A 1 86 ? -13.735 -4.576 9.411 1.00 87.25 86 ASN A C 1
ATOM 662 O O . ASN A 1 86 ? -13.307 -3.469 9.081 1.00 87.25 86 ASN A O 1
ATOM 666 N N . PRO A 1 87 ? -13.376 -5.680 8.730 1.00 80.00 87 PRO A N 1
ATOM 667 C CA . PRO A 1 87 ? -12.278 -5.716 7.754 1.00 80.00 87 PRO A CA 1
ATOM 668 C C . PRO A 1 87 ? -12.507 -4.867 6.489 1.00 80.00 87 PRO A C 1
ATOM 670 O O . PRO A 1 87 ? -11.597 -4.698 5.683 1.00 80.00 87 PRO A O 1
ATOM 673 N N . LEU A 1 88 ? -13.725 -4.355 6.282 1.00 80.06 88 LEU A N 1
ATOM 674 C CA . LEU A 1 88 ? -14.069 -3.455 5.176 1.00 80.06 88 LEU A CA 1
ATOM 675 C C . LEU A 1 88 ? -13.970 -1.975 5.543 1.00 80.06 88 LEU A C 1
ATOM 677 O O . LEU A 1 88 ? -14.115 -1.129 4.660 1.00 80.06 88 LEU A O 1
ATOM 681 N N . TYR A 1 89 ? -13.794 -1.649 6.823 1.00 90.00 89 TYR A N 1
ATOM 682 C CA . TYR A 1 89 ? -13.732 -0.263 7.242 1.00 90.00 89 TYR A CA 1
ATOM 683 C C . TYR A 1 89 ? -12.367 0.333 6.934 1.00 90.00 89 TYR A C 1
ATOM 685 O O . TYR A 1 89 ? -11.324 -0.154 7.360 1.00 90.00 89 TYR A O 1
ATOM 693 N N . PHE A 1 90 ? -12.396 1.448 6.218 1.00 91.38 90 PHE A N 1
ATOM 694 C CA . PHE A 1 90 ? -11.285 2.367 6.148 1.00 91.38 90 PHE A CA 1
ATOM 695 C C . PHE A 1 90 ? -11.270 3.204 7.427 1.00 91.38 90 PHE A C 1
ATOM 697 O O . PHE A 1 90 ? -12.085 4.116 7.584 1.00 91.38 90 PHE A O 1
ATOM 704 N N . LEU A 1 91 ? -10.373 2.853 8.343 1.00 92.38 91 LEU A N 1
ATOM 705 C CA . LEU A 1 91 ? -10.169 3.564 9.600 1.00 92.38 91 LEU A CA 1
ATOM 706 C C . LEU A 1 91 ? -9.203 4.722 9.375 1.00 92.38 91 LEU A C 1
ATOM 708 O O . LEU A 1 91 ? -8.153 4.541 8.758 1.00 92.38 91 LEU A O 1
ATOM 712 N N . TYR A 1 92 ? -9.563 5.911 9.847 1.00 92.81 92 TYR A N 1
ATOM 713 C CA . TYR A 1 92 ? -8.768 7.106 9.599 1.00 92.81 92 TYR A CA 1
ATOM 714 C C . TYR A 1 92 ? -8.919 8.154 10.693 1.00 92.81 92 TYR A C 1
ATOM 716 O O . TYR A 1 92 ? -9.870 8.152 11.474 1.00 92.81 92 TYR A O 1
ATOM 724 N N . GLN A 1 93 ? -7.997 9.109 10.684 1.00 92.31 93 GLN A N 1
ATOM 725 C CA . GLN A 1 93 ? -8.118 10.359 11.413 1.00 92.31 93 GLN A CA 1
ATOM 726 C C . GLN A 1 93 ? -8.108 11.538 10.448 1.00 92.31 93 GLN A C 1
ATOM 728 O O . GLN A 1 93 ? -7.362 11.565 9.460 1.00 92.31 93 GLN A O 1
ATOM 733 N N . ASN A 1 94 ? -8.919 12.554 10.736 1.00 90.62 94 ASN A N 1
ATOM 734 C CA . ASN A 1 94 ? -8.763 13.833 10.053 1.00 90.62 94 ASN A CA 1
ATOM 735 C C . ASN A 1 94 ? -7.397 14.453 10.393 1.00 90.62 94 ASN A C 1
ATOM 737 O O . ASN A 1 94 ? -6.914 14.287 11.517 1.00 90.62 94 ASN A O 1
ATOM 741 N N . PRO A 1 95 ? -6.760 15.162 9.442 1.00 87.06 95 PRO A N 1
ATOM 742 C CA . PRO A 1 95 ? -5.490 15.816 9.716 1.00 87.06 95 PRO A CA 1
ATOM 743 C C . PRO A 1 95 ? -5.648 16.836 10.848 1.00 87.06 95 PRO A C 1
ATOM 745 O O . PRO A 1 95 ? -6.685 17.491 10.981 1.00 87.06 95 PRO A O 1
ATOM 748 N N . SER A 1 96 ? -4.613 16.968 11.671 1.00 84.12 96 SER A N 1
ATOM 749 C CA . SER A 1 96 ? -4.541 17.994 12.704 1.00 84.12 96 SER A CA 1
ATOM 750 C C . SER A 1 96 ? -4.298 19.376 12.083 1.00 84.12 96 SER A C 1
ATOM 752 O O . SER A 1 96 ? -3.931 19.513 10.913 1.00 84.12 96 SER A O 1
ATOM 754 N N . THR A 1 97 ? -4.475 20.425 12.885 1.00 85.06 97 THR A N 1
ATOM 755 C CA . THR A 1 97 ? -4.098 21.799 12.518 1.00 85.06 97 THR A CA 1
ATOM 756 C C . THR A 1 97 ? -2.595 22.063 12.686 1.00 85.06 97 THR A C 1
ATOM 758 O O . THR A 1 97 ? -2.169 23.212 12.595 1.00 85.06 97 THR A O 1
ATOM 761 N N . GLU A 1 98 ? -1.788 21.030 12.957 1.00 83.12 98 GLU A N 1
ATOM 762 C CA . GLU A 1 98 ? -0.341 21.154 13.139 1.00 83.12 98 GLU A CA 1
ATOM 763 C C . GLU A 1 98 ? 0.344 21.606 11.847 1.00 83.12 98 GLU A C 1
ATOM 765 O O . GLU A 1 98 ? 0.084 21.097 10.753 1.00 83.12 98 GLU A O 1
ATOM 770 N N . THR A 1 99 ? 1.276 22.549 11.978 1.00 78.44 99 THR A N 1
ATOM 771 C CA . THR A 1 99 ? 2.077 23.045 10.849 1.00 78.44 99 THR A CA 1
ATOM 772 C C . THR A 1 99 ? 3.231 22.109 10.508 1.00 78.44 99 THR A C 1
ATOM 774 O O . THR A 1 99 ? 3.712 22.103 9.374 1.00 78.44 99 THR A O 1
ATOM 777 N N . ASN A 1 100 ? 3.670 21.283 11.464 1.00 74.75 100 ASN A N 1
ATOM 778 C CA . ASN A 1 100 ? 4.673 20.262 11.212 1.00 74.75 100 ASN A CA 1
ATOM 779 C C . ASN A 1 100 ? 4.056 19.132 10.379 1.00 74.75 100 ASN A C 1
ATOM 781 O O . ASN A 1 100 ? 3.232 18.364 10.874 1.00 74.75 100 ASN A O 1
ATOM 785 N N . GLN A 1 101 ? 4.507 19.001 9.130 1.00 68.88 101 GLN A N 1
ATOM 786 C CA . GLN A 1 101 ? 4.019 17.992 8.189 1.00 68.88 101 GLN A CA 1
ATOM 787 C C . GLN A 1 101 ? 4.050 16.565 8.755 1.00 68.88 101 GLN A C 1
ATOM 789 O O . GLN A 1 101 ? 3.111 15.822 8.507 1.00 68.88 101 GLN A O 1
ATOM 794 N N . PHE A 1 102 ? 5.039 16.222 9.590 1.00 67.31 102 PHE A N 1
ATOM 795 C CA . PHE A 1 102 ? 5.182 14.896 10.206 1.00 67.31 102 PHE A CA 1
ATOM 796 C C . PHE A 1 102 ? 4.214 14.638 11.375 1.00 67.31 102 PHE A C 1
ATOM 798 O O . PHE A 1 102 ? 4.086 13.507 11.829 1.00 67.31 102 PHE A O 1
ATOM 805 N N . LYS A 1 103 ? 3.538 15.679 11.877 1.00 73.19 103 LYS A N 1
ATOM 806 C CA . LYS A 1 103 ? 2.505 15.603 12.932 1.00 73.19 103 LYS A CA 1
ATOM 807 C C . LYS A 1 103 ? 1.107 15.964 12.424 1.00 73.19 103 LYS A C 1
ATOM 809 O O . LYS A 1 103 ? 0.131 15.923 13.174 1.00 73.19 103 LYS A O 1
ATOM 814 N N . LYS A 1 104 ? 1.016 16.358 11.152 1.00 80.06 104 LYS A N 1
ATOM 815 C CA . LYS A 1 104 ? -0.232 16.770 10.515 1.00 80.06 104 LYS A CA 1
ATOM 816 C C . LYS A 1 104 ? -1.166 15.583 10.320 1.00 80.06 104 LYS A C 1
ATOM 818 O O . LYS A 1 104 ? -2.370 15.706 10.514 1.00 80.06 104 LYS A O 1
ATOM 823 N N . VAL A 1 105 ? -0.617 14.435 9.938 1.00 83.62 105 VAL A N 1
ATOM 824 C CA . VAL A 1 105 ? -1.389 13.205 9.766 1.00 83.62 105 VAL A CA 1
ATOM 825 C C . VAL A 1 105 ? -1.253 12.366 11.025 1.00 83.62 105 VAL A C 1
ATOM 827 O O . VAL A 1 105 ? -0.140 12.111 11.485 1.00 83.62 105 VAL A O 1
ATOM 830 N N . ARG A 1 106 ? -2.401 11.985 11.586 1.00 85.25 106 ARG A N 1
ATOM 831 C CA . ARG A 1 106 ? -2.485 11.133 12.770 1.00 85.25 106 ARG A CA 1
ATOM 832 C C . ARG A 1 106 ? -2.702 9.686 12.357 1.00 85.25 106 ARG A C 1
ATOM 834 O O . ARG A 1 106 ? -3.323 9.406 11.332 1.00 85.25 106 ARG A O 1
ATOM 841 N N . ASP A 1 107 ? -2.186 8.787 13.173 1.00 86.00 107 ASP A N 1
ATOM 842 C CA . ASP A 1 107 ? -2.364 7.352 13.026 1.00 86.00 107 ASP A CA 1
ATOM 843 C C . ASP A 1 107 ? -3.816 6.932 13.301 1.00 86.00 107 ASP A C 1
ATOM 845 O O . ASP A 1 107 ? -4.439 7.385 14.256 1.00 86.00 107 ASP A O 1
ATOM 849 N N . TRP A 1 108 ? -4.373 6.020 12.507 1.00 88.62 108 TRP A N 1
ATOM 850 C CA . TRP A 1 108 ? -5.730 5.511 12.729 1.00 88.62 108 TRP A CA 1
ATOM 851 C C . TRP A 1 108 ? -5.851 4.657 14.004 1.00 88.62 108 TRP A C 1
ATOM 853 O O . TRP A 1 108 ? -6.964 4.450 14.493 1.00 88.62 108 TRP A O 1
ATOM 863 N N . VAL A 1 109 ? -4.729 4.164 14.546 1.00 86.25 109 VAL A N 1
ATOM 864 C CA . VAL A 1 109 ? -4.693 3.332 15.762 1.00 86.25 109 VAL A CA 1
ATOM 865 C C . VAL A 1 109 ? -4.691 4.161 17.051 1.00 86.25 109 VAL A C 1
ATOM 867 O O . VAL A 1 109 ? -5.225 3.710 18.068 1.00 86.25 109 VAL A O 1
ATOM 870 N N . SER A 1 110 ? -4.102 5.359 17.038 1.00 83.69 110 SER A N 1
ATOM 871 C CA . SER A 1 110 ? -3.994 6.219 18.221 1.00 83.69 110 SER A CA 1
ATOM 872 C C . SER A 1 110 ? -3.746 7.685 17.877 1.00 83.69 110 SER A C 1
ATOM 874 O O . SER A 1 110 ? -3.188 8.004 16.838 1.00 83.69 110 SER A O 1
ATOM 876 N N . ASP A 1 111 ? -4.073 8.581 18.809 1.00 78.69 111 ASP A N 1
ATOM 877 C CA . ASP A 1 111 ? -3.785 10.022 18.687 1.00 78.69 111 ASP A CA 1
ATOM 878 C C . ASP A 1 111 ? -2.292 10.368 18.787 1.00 78.69 111 ASP A C 1
ATOM 880 O O . ASP A 1 111 ? -1.874 11.478 18.463 1.00 78.69 111 ASP A O 1
ATOM 884 N N . GLU A 1 112 ? -1.486 9.414 19.247 1.00 78.25 112 GLU A N 1
ATOM 885 C CA . GLU A 1 112 ? -0.034 9.497 19.236 1.00 78.25 112 GLU A CA 1
ATOM 886 C C . GLU A 1 112 ? 0.519 8.650 18.095 1.00 78.25 112 GLU A C 1
ATOM 888 O O . GLU A 1 112 ? 0.122 7.499 17.920 1.00 78.25 112 GLU A O 1
ATOM 893 N N . ASN A 1 113 ? 1.486 9.203 17.376 1.00 76.44 113 ASN A N 1
ATOM 894 C CA . ASN A 1 113 ? 2.177 8.506 16.303 1.00 76.44 113 ASN A CA 1
ATOM 895 C C . ASN A 1 113 ? 3.177 7.474 16.865 1.00 76.44 113 ASN A C 1
ATOM 897 O O . ASN A 1 113 ? 3.616 7.543 18.023 1.00 76.44 113 ASN A O 1
ATOM 901 N N . GLY A 1 114 ? 3.550 6.501 16.035 1.00 75.94 114 GLY A N 1
ATOM 902 C CA . GLY A 1 114 ? 4.642 5.562 16.299 1.00 75.94 114 GLY A CA 1
ATOM 903 C C . GLY A 1 114 ? 4.274 4.478 17.308 1.00 75.94 114 GLY A C 1
ATOM 904 O O . GLY A 1 114 ? 5.147 3.918 17.970 1.00 75.94 114 GLY A O 1
ATOM 905 N N . GLN A 1 115 ? 2.979 4.211 17.468 1.00 79.38 115 GLN A N 1
ATOM 906 C CA . GLN A 1 115 ? 2.482 3.156 18.339 1.00 79.38 115 GLN A CA 1
ATOM 907 C C . GLN A 1 115 ? 2.305 1.850 17.569 1.00 79.38 115 GLN A C 1
ATOM 909 O O . GLN A 1 115 ? 2.095 1.844 16.361 1.00 79.38 115 GLN A O 1
ATOM 914 N N . PHE A 1 116 ? 2.367 0.732 18.299 1.00 78.94 116 PHE A N 1
ATOM 915 C CA . PHE A 1 116 ? 2.111 -0.606 17.762 1.00 78.94 116 PHE A CA 1
ATOM 916 C C . PHE A 1 116 ? 2.961 -0.937 16.521 1.00 78.94 116 PHE A C 1
ATOM 918 O O . PHE A 1 116 ? 2.444 -1.324 15.478 1.00 78.94 116 PHE A O 1
ATOM 925 N N . THR A 1 117 ? 4.283 -0.788 16.642 1.00 75.12 117 THR A N 1
ATOM 926 C CA . THR A 1 117 ? 5.249 -1.062 15.564 1.00 75.12 117 THR A CA 1
ATOM 927 C C . THR A 1 117 ? 5.159 -2.485 15.018 1.00 75.12 117 THR A C 1
ATOM 929 O O . THR A 1 117 ? 5.354 -2.679 13.825 1.00 75.12 117 THR A O 1
ATOM 932 N N . ASP A 1 118 ? 4.767 -3.454 15.843 1.00 74.31 118 ASP A N 1
ATOM 933 C CA . ASP A 1 118 ? 4.622 -4.867 15.455 1.00 74.31 118 ASP A CA 1
ATOM 934 C C . ASP A 1 118 ? 3.451 -5.104 14.475 1.00 74.31 118 ASP A C 1
ATOM 936 O O . ASP A 1 118 ? 3.226 -6.216 14.003 1.00 74.31 118 ASP A O 1
ATOM 940 N N . ARG A 1 119 ? 2.678 -4.058 14.134 1.00 77.81 119 ARG A N 1
ATOM 941 C CA . ARG A 1 119 ? 1.730 -4.102 13.009 1.00 77.81 119 ARG A CA 1
ATOM 942 C C . ARG A 1 119 ? 2.415 -4.208 11.661 1.00 77.81 119 ARG A C 1
ATOM 944 O O . ARG A 1 119 ? 1.786 -4.625 10.691 1.00 77.81 119 ARG A O 1
ATOM 951 N N . TRP A 1 120 ? 3.658 -3.761 11.586 1.00 78.31 120 TRP A N 1
ATOM 952 C CA . TRP A 1 120 ? 4.485 -3.870 10.405 1.00 78.31 120 TRP A CA 1
ATOM 953 C C . TRP A 1 120 ? 5.097 -5.265 10.381 1.00 78.31 120 TRP A C 1
ATOM 955 O O . TRP A 1 120 ? 5.636 -5.726 11.378 1.00 78.31 120 TRP A O 1
ATOM 965 N N . GLY A 1 121 ? 5.002 -5.953 9.251 1.00 76.56 121 GLY A N 1
ATOM 966 C CA . GLY A 1 121 ? 5.776 -7.173 9.033 1.00 76.56 121 GLY A CA 1
ATOM 967 C C . GLY A 1 121 ? 7.209 -6.815 8.665 1.00 76.56 121 GLY A C 1
ATOM 968 O O . GLY A 1 121 ? 7.424 -5.844 7.934 1.00 76.56 121 GLY A O 1
ATOM 969 N N . HIS A 1 122 ? 8.167 -7.599 9.144 1.00 77.44 122 HIS A N 1
ATOM 970 C CA . HIS A 1 122 ? 9.577 -7.444 8.822 1.00 77.44 122 HIS A CA 1
ATOM 971 C C . HIS A 1 122 ? 10.268 -8.805 8.744 1.00 77.44 122 HIS A C 1
ATOM 973 O O . HIS A 1 122 ? 9.960 -9.716 9.510 1.00 77.44 122 HIS A O 1
ATOM 979 N N . ASP A 1 123 ? 11.218 -8.933 7.821 1.00 74.88 123 ASP A N 1
ATOM 980 C CA . ASP A 1 123 ? 12.011 -10.140 7.595 1.00 74.88 123 ASP A CA 1
ATOM 981 C C . ASP A 1 123 ? 11.171 -11.400 7.340 1.00 74.88 123 ASP A C 1
ATOM 983 O O . ASP A 1 123 ? 10.730 -11.578 6.206 1.00 74.88 123 ASP A O 1
ATOM 987 N N . THR A 1 124 ? 10.959 -12.269 8.336 1.00 76.81 124 THR A N 1
ATOM 988 C CA . THR A 1 124 ? 10.147 -13.505 8.274 1.00 76.81 124 THR A CA 1
ATOM 989 C C . THR A 1 124 ? 8.779 -13.353 8.942 1.00 76.81 124 THR A C 1
ATOM 991 O O . THR A 1 124 ? 7.918 -14.222 8.811 1.00 76.81 124 THR A O 1
ATOM 994 N N . GLU A 1 125 ? 8.533 -12.226 9.608 1.00 78.00 125 GLU A N 1
ATOM 995 C CA . GLU A 1 125 ? 7.277 -11.945 10.287 1.00 78.00 125 GLU A CA 1
ATOM 996 C C . GLU A 1 125 ? 6.310 -11.214 9.359 1.00 78.00 125 GLU A C 1
ATOM 998 O O . GLU A 1 125 ? 6.593 -10.152 8.799 1.00 78.00 125 GLU A O 1
ATOM 1003 N N . LYS A 1 126 ? 5.128 -11.800 9.188 1.00 81.19 126 LYS A N 1
ATOM 1004 C CA . LYS A 1 126 ? 4.060 -11.232 8.372 1.00 81.19 126 LYS A CA 1
ATOM 1005 C C . LYS A 1 126 ? 3.277 -10.195 9.175 1.00 81.19 126 LYS A C 1
ATOM 1007 O O . LYS A 1 126 ? 2.916 -10.449 10.321 1.00 81.19 126 LYS A O 1
ATOM 1012 N N . SER A 1 127 ? 2.944 -9.064 8.548 1.00 80.19 127 SER A N 1
ATOM 1013 C CA . SER A 1 127 ? 2.052 -8.076 9.165 1.00 80.19 127 SER A CA 1
ATOM 1014 C C . SER A 1 127 ? 0.689 -8.713 9.485 1.00 80.19 127 SER A C 1
ATOM 1016 O O . SER A 1 127 ? 0.126 -9.397 8.624 1.00 80.19 127 SER A O 1
ATOM 1018 N N . PRO A 1 128 ? 0.087 -8.425 10.653 1.00 79.19 128 PRO A N 1
ATOM 1019 C CA . PRO A 1 128 ? -1.303 -8.786 10.941 1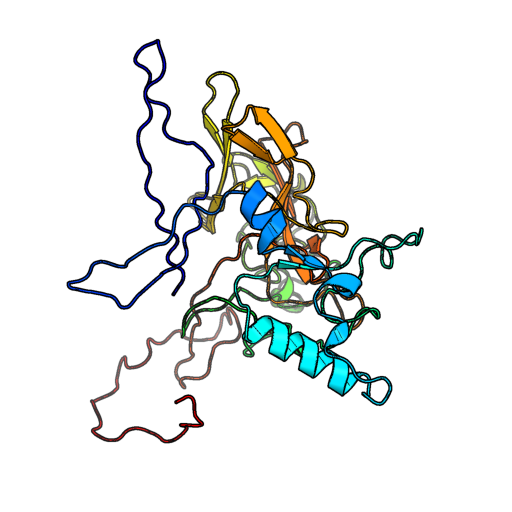.00 79.19 128 PRO A CA 1
ATOM 1020 C C . PRO A 1 128 ? -2.317 -8.212 9.936 1.00 79.19 128 PRO A C 1
ATOM 1022 O O . PRO A 1 128 ? -3.436 -8.708 9.842 1.00 79.19 128 PRO A O 1
ATOM 1025 N N . PHE A 1 129 ? -1.927 -7.174 9.188 1.00 78.81 129 PHE A N 1
ATOM 1026 C CA . PHE A 1 129 ? -2.733 -6.509 8.163 1.00 78.81 129 PHE A CA 1
ATOM 1027 C C . PHE A 1 129 ? -2.330 -6.892 6.734 1.00 78.81 129 PHE A C 1
ATOM 1029 O O . PHE A 1 129 ? -2.802 -6.280 5.778 1.00 78.81 129 PHE A O 1
ATOM 1036 N N . ASP A 1 130 ? -1.456 -7.886 6.564 1.00 84.88 130 ASP A N 1
ATOM 1037 C CA . ASP A 1 130 ? -1.076 -8.393 5.251 1.00 84.88 130 ASP A CA 1
ATOM 1038 C C . ASP A 1 130 ? -2.216 -9.250 4.657 1.00 84.88 130 ASP A C 1
ATOM 1040 O O . ASP A 1 130 ? -2.473 -10.357 5.143 1.00 84.88 130 ASP A O 1
ATOM 1044 N N . PRO A 1 131 ? -2.886 -8.786 3.583 1.00 84.06 131 PRO A N 1
ATOM 1045 C CA . PRO A 1 131 ? -4.031 -9.469 2.993 1.00 84.06 131 PRO A CA 1
ATOM 1046 C C . PRO A 1 131 ? -3.628 -10.663 2.116 1.00 84.06 131 PRO A C 1
ATOM 1048 O O . PRO A 1 131 ? -4.493 -11.309 1.523 1.00 84.06 131 PRO A O 1
ATOM 1051 N N . CYS A 1 132 ? -2.333 -10.943 1.955 1.00 83.44 132 CYS A N 1
ATOM 1052 C CA . CYS A 1 132 ? -1.875 -12.028 1.105 1.00 83.44 132 CYS A CA 1
ATOM 1053 C C . CYS A 1 132 ? -2.278 -13.397 1.679 1.00 83.44 132 CYS A C 1
ATOM 1055 O O . CYS A 1 132 ? -2.315 -13.572 2.897 1.00 83.44 132 CYS A O 1
ATOM 1057 N N . PRO A 1 133 ? -2.558 -14.401 0.834 1.00 85.06 133 PRO A N 1
ATOM 1058 C CA . PRO A 1 133 ? -2.868 -15.751 1.302 1.00 85.06 133 PRO A CA 1
ATOM 1059 C C . PRO A 1 133 ? -1.651 -16.440 1.940 1.00 85.06 133 PRO A C 1
ATOM 1061 O O . PRO A 1 133 ? -0.528 -15.933 1.900 1.00 85.06 133 PRO A O 1
ATOM 1064 N N . GLU A 1 134 ? -1.858 -17.618 2.530 1.00 82.12 134 GLU A N 1
ATOM 1065 C CA . GLU A 1 134 ? -0.768 -18.443 3.066 1.00 82.12 134 GLU A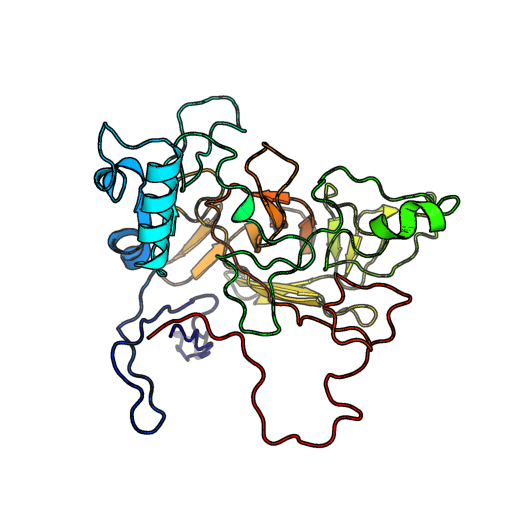 CA 1
ATOM 1066 C C . GLU A 1 134 ? 0.292 -18.746 1.990 1.00 82.12 134 GLU A C 1
ATOM 1068 O O . GLU A 1 134 ? -0.029 -19.009 0.829 1.00 82.12 134 GLU A O 1
ATOM 1073 N N . GLY A 1 135 ? 1.573 -18.682 2.367 1.00 84.31 135 GLY A N 1
ATOM 1074 C CA . GLY A 1 135 ? 2.700 -18.824 1.439 1.00 84.31 135 GLY A CA 1
ATOM 1075 C C . GLY A 1 135 ? 2.984 -17.573 0.600 1.00 84.31 135 GLY A C 1
ATOM 1076 O O . GLY A 1 135 ? 3.871 -17.596 -0.256 1.00 84.31 135 GLY A O 1
ATOM 1077 N N . TRP A 1 136 ? 2.257 -16.480 0.845 1.00 87.00 136 TRP A N 1
ATOM 1078 C CA . TRP A 1 136 ? 2.460 -15.181 0.220 1.00 87.00 136 TRP A CA 1
ATOM 1079 C C . TRP A 1 136 ? 2.462 -14.069 1.268 1.00 87.00 136 TRP A C 1
ATOM 1081 O O . TRP A 1 136 ? 1.793 -14.149 2.304 1.00 87.00 136 TRP A O 1
ATOM 1091 N N . ARG A 1 137 ? 3.195 -13.001 0.962 1.00 86.00 137 ARG A N 1
ATOM 1092 C CA . ARG A 1 137 ? 3.276 -11.807 1.803 1.00 86.00 137 ARG A CA 1
ATOM 1093 C C . ARG A 1 137 ? 3.465 -10.543 0.984 1.00 86.00 137 ARG A C 1
ATOM 1095 O O . ARG A 1 137 ? 3.966 -10.604 -0.142 1.00 86.00 137 ARG A O 1
ATOM 1102 N N . ILE A 1 138 ? 3.104 -9.399 1.547 1.00 86.56 138 ILE A N 1
ATOM 1103 C CA . ILE A 1 138 ? 3.533 -8.102 1.038 1.00 86.56 138 ILE A CA 1
ATOM 1104 C C . ILE A 1 138 ? 5.067 -8.049 1.148 1.00 86.56 138 ILE A C 1
ATOM 1106 O O . ILE A 1 138 ? 5.615 -8.332 2.213 1.00 86.56 138 ILE A O 1
ATOM 1110 N N . PRO A 1 139 ? 5.788 -7.705 0.067 1.00 82.00 139 PRO A N 1
ATOM 1111 C CA . PRO A 1 139 ? 7.235 -7.569 0.103 1.00 82.00 139 PRO A CA 1
ATOM 1112 C C . PRO A 1 139 ? 7.712 -6.591 1.176 1.00 82.00 139 PRO A C 1
ATOM 1114 O O . PRO A 1 139 ? 7.095 -5.549 1.377 1.00 82.00 139 PRO A O 1
ATOM 1117 N N . ASP A 1 140 ? 8.865 -6.877 1.774 1.00 78.56 140 ASP A N 1
ATOM 1118 C CA . ASP A 1 140 ? 9.518 -6.064 2.807 1.00 78.56 140 ASP A CA 1
ATOM 1119 C C . ASP A 1 140 ? 10.840 -5.444 2.312 1.00 78.56 140 ASP A C 1
ATOM 1121 O O . ASP A 1 140 ? 11.373 -5.867 1.281 1.00 78.56 140 ASP A O 1
ATOM 1125 N N . ALA A 1 141 ? 11.322 -4.400 2.995 1.00 74.50 141 ALA A N 1
ATOM 1126 C CA . ALA A 1 141 ? 12.600 -3.698 2.884 1.00 74.50 141 ALA A CA 1
ATOM 1127 C C . ALA A 1 141 ? 13.681 -4.416 3.633 1.00 74.50 141 ALA A C 1
ATOM 1129 O O . ALA A 1 141 ? 13.489 -4.857 4.753 1.00 74.50 141 ALA A O 1
ATOM 1130 N N . PHE A 1 142 ? 14.847 -4.485 2.999 1.00 69.12 142 PHE A N 1
ATOM 1131 C CA . PHE A 1 142 ? 15.997 -5.035 3.678 1.00 69.12 142 PHE A CA 1
ATOM 1132 C C . PHE A 1 142 ? 16.453 -4.118 4.810 1.00 69.12 142 PHE A C 1
ATOM 1134 O O . PHE A 1 142 ? 16.706 -4.569 5.916 1.00 69.12 142 PHE A O 1
ATOM 1141 N N . TYR A 1 143 ? 16.494 -2.818 4.535 1.00 67.81 143 TYR A N 1
ATOM 1142 C CA . TYR A 1 143 ? 16.607 -1.781 5.538 1.00 67.81 143 TYR A CA 1
ATOM 1143 C C . TYR A 1 143 ? 15.355 -0.920 5.494 1.00 67.81 143 TYR A C 1
ATOM 1145 O O . TYR A 1 143 ? 15.023 -0.337 4.458 1.00 67.81 143 TYR A O 1
ATOM 1153 N N . ALA A 1 144 ? 14.732 -0.769 6.658 1.00 68.31 144 ALA A N 1
ATOM 1154 C CA . ALA A 1 144 ? 13.719 0.231 6.979 1.00 68.31 144 ALA A CA 1
ATOM 1155 C C . ALA A 1 144 ? 14.298 1.667 6.946 1.00 68.31 144 ALA A C 1
ATOM 1157 O O . ALA A 1 144 ? 14.139 2.447 7.877 1.00 68.31 144 ALA A O 1
ATOM 1158 N N . ASN A 1 145 ? 15.053 2.015 5.901 1.00 67.19 145 ASN A N 1
ATOM 1159 C CA . ASN A 1 145 ? 15.720 3.299 5.748 1.00 67.19 145 ASN A CA 1
ATOM 1160 C C . ASN A 1 145 ? 15.508 3.829 4.326 1.00 67.19 145 ASN A C 1
ATOM 1162 O O . ASN A 1 145 ? 15.855 3.186 3.332 1.00 67.19 145 ASN A O 1
ATOM 1166 N N . MET A 1 146 ? 14.946 5.033 4.247 1.00 66.88 146 MET A N 1
ATOM 1167 C CA . MET A 1 146 ? 14.687 5.741 2.998 1.00 66.88 146 MET A CA 1
ATOM 1168 C C . MET A 1 146 ? 15.976 6.263 2.339 1.00 66.88 146 MET A C 1
ATOM 1170 O O . MET A 1 146 ? 16.091 6.267 1.116 1.00 66.88 146 MET A O 1
ATOM 1174 N N . HIS A 1 147 ? 16.961 6.677 3.135 1.00 64.12 147 HIS A N 1
ATOM 1175 C CA . HIS A 1 147 ? 18.165 7.400 2.716 1.00 64.12 147 HIS A CA 1
ATOM 1176 C C . HIS A 1 147 ? 19.384 6.508 2.469 1.00 64.12 147 HIS A C 1
ATOM 1178 O O . HIS A 1 147 ? 20.520 6.983 2.486 1.00 64.12 147 HIS A O 1
ATOM 1184 N N . THR A 1 148 ? 19.188 5.213 2.222 1.00 61.56 148 THR A N 1
ATOM 1185 C CA . THR A 1 148 ? 20.319 4.348 1.885 1.00 61.56 148 THR A CA 1
ATOM 1186 C C . THR A 1 148 ? 20.920 4.762 0.542 1.00 61.56 148 THR A C 1
ATOM 1188 O O . THR A 1 148 ? 20.251 4.682 -0.493 1.00 61.56 148 THR A O 1
ATOM 1191 N N . THR A 1 149 ? 22.181 5.187 0.551 1.00 60.88 149 THR A N 1
ATOM 1192 C CA . THR A 1 149 ? 22.940 5.506 -0.661 1.00 60.88 149 THR A CA 1
ATOM 1193 C C . THR A 1 149 ? 23.365 4.227 -1.382 1.00 60.88 149 THR A C 1
ATOM 1195 O O . THR A 1 149 ? 23.681 3.215 -0.752 1.00 60.88 149 THR A O 1
ATOM 1198 N N . LEU A 1 150 ? 23.358 4.254 -2.721 1.00 63.16 150 LEU A N 1
ATOM 1199 C CA . LEU A 1 150 ? 23.867 3.130 -3.507 1.00 63.16 150 LEU A CA 1
ATOM 1200 C C . LEU A 1 150 ? 25.390 3.053 -3.370 1.00 63.16 150 LEU A C 1
ATOM 1202 O O . LEU A 1 150 ? 26.061 4.086 -3.479 1.00 63.16 150 LEU A O 1
ATOM 1206 N N . PRO A 1 151 ? 25.957 1.855 -3.171 1.00 57.59 151 PRO A N 1
ATOM 1207 C CA . PRO A 1 151 ? 27.398 1.725 -3.086 1.00 57.59 151 PRO A CA 1
ATOM 1208 C C . PRO A 1 151 ? 28.077 1.939 -4.444 1.00 57.59 151 PRO A C 1
ATOM 1210 O O . PRO A 1 151 ? 27.531 1.520 -5.469 1.00 57.59 151 PRO A O 1
ATOM 1213 N N . PRO A 1 152 ? 29.275 2.548 -4.469 1.00 57.81 152 PRO A N 1
ATOM 1214 C CA . PRO A 1 152 ? 30.135 2.556 -5.651 1.00 57.81 152 PRO A CA 1
ATOM 1215 C C . PRO A 1 152 ? 30.700 1.151 -5.938 1.00 57.81 152 PRO A C 1
ATOM 1217 O O . PRO A 1 152 ? 30.772 0.306 -5.042 1.00 57.81 152 PRO A O 1
ATOM 1220 N N . SER A 1 153 ? 31.157 0.903 -7.172 1.00 56.28 153 SER A N 1
ATOM 1221 C CA . SER A 1 153 ? 31.628 -0.418 -7.639 1.00 56.28 153 SER A CA 1
ATOM 1222 C C . SER A 1 153 ? 32.799 -0.977 -6.833 1.00 56.28 153 SER A C 1
ATOM 1224 O O . SER A 1 153 ? 32.919 -2.191 -6.695 1.00 56.28 153 SER A O 1
ATOM 1226 N N . SER A 1 154 ? 33.650 -0.110 -6.280 1.00 56.34 154 SER A N 1
ATOM 1227 C CA . SER A 1 154 ? 34.795 -0.501 -5.449 1.00 56.34 154 SER A CA 1
ATOM 1228 C C . SER A 1 154 ? 34.392 -1.139 -4.116 1.00 56.34 154 SER A C 1
ATOM 1230 O O . SER A 1 154 ? 35.168 -1.905 -3.557 1.00 56.34 154 SER A O 1
ATOM 1232 N N . ASN A 1 155 ? 33.171 -0.874 -3.638 1.00 57.88 155 ASN A N 1
ATOM 1233 C CA . ASN A 1 155 ? 32.627 -1.374 -2.370 1.00 57.88 155 ASN A CA 1
ATOM 1234 C C . ASN A 1 155 ? 31.377 -2.242 -2.593 1.00 57.88 155 ASN A C 1
ATOM 1236 O O . ASN A 1 155 ? 30.529 -2.401 -1.714 1.00 57.88 155 ASN A O 1
ATOM 1240 N N . PHE A 1 156 ? 31.245 -2.804 -3.796 1.00 55.28 156 PHE A N 1
ATOM 1241 C CA . PHE A 1 156 ? 30.088 -3.590 -4.204 1.00 55.28 156 PHE A CA 1
ATOM 1242 C C . PHE A 1 156 ? 29.809 -4.771 -3.270 1.00 55.28 156 PHE A C 1
ATOM 1244 O O . PHE A 1 156 ? 28.667 -4.971 -2.872 1.00 55.28 156 PHE A O 1
ATOM 1251 N N . TYR A 1 157 ? 30.847 -5.517 -2.880 1.00 55.88 157 TYR A N 1
ATOM 1252 C CA . TYR A 1 157 ? 30.708 -6.692 -2.014 1.00 55.88 157 TYR A CA 1
ATOM 1253 C C . TYR A 1 157 ? 30.359 -6.338 -0.564 1.00 55.88 157 TYR A C 1
ATOM 1255 O O . TYR A 1 157 ? 29.587 -7.057 0.062 1.00 55.88 157 TYR A O 1
ATOM 1263 N N . SER A 1 158 ? 30.857 -5.216 -0.037 1.00 53.50 158 SER A N 1
ATOM 1264 C CA . SER A 1 158 ? 30.578 -4.788 1.341 1.00 53.50 158 SER A CA 1
ATOM 1265 C C . SER A 1 158 ? 29.189 -4.165 1.512 1.00 53.50 158 SER A C 1
ATOM 1267 O O . SER A 1 158 ? 28.665 -4.125 2.619 1.00 53.50 158 SER A O 1
ATOM 1269 N N . HIS A 1 159 ? 28.570 -3.696 0.427 1.00 53.78 159 HIS A N 1
ATOM 1270 C CA . HIS A 1 159 ? 27.235 -3.086 0.420 1.00 53.78 159 HIS A CA 1
ATOM 1271 C C . HIS A 1 159 ? 26.268 -3.826 -0.522 1.00 53.78 159 HIS A C 1
ATOM 1273 O O . HIS A 1 159 ? 25.212 -3.303 -0.890 1.00 53.78 159 HIS A O 1
ATOM 1279 N N . TRP A 1 160 ? 26.609 -5.062 -0.892 1.00 54.66 160 TRP A N 1
ATOM 1280 C CA . TRP A 1 160 ? 25.821 -5.950 -1.749 1.00 54.66 160 TRP A CA 1
ATOM 1281 C C . TRP A 1 160 ? 24.329 -6.004 -1.376 1.00 54.66 160 TRP A C 1
ATOM 1283 O O . TRP A 1 160 ? 23.476 -5.967 -2.272 1.00 54.66 160 TRP A O 1
ATOM 1293 N N . PRO A 1 161 ? 23.955 -6.024 -0.078 1.00 54.97 161 PRO A N 1
ATOM 1294 C CA . PRO A 1 161 ? 22.549 -6.063 0.301 1.00 54.97 161 PRO A CA 1
ATOM 1295 C C . PRO A 1 161 ? 21.763 -4.796 -0.075 1.00 54.97 161 PRO A C 1
ATOM 1297 O O . PRO A 1 161 ? 20.554 -4.885 -0.296 1.00 54.97 161 PRO A O 1
ATOM 1300 N N . LEU A 1 162 ? 22.426 -3.640 -0.185 1.00 55.47 162 LEU A N 1
ATOM 1301 C CA . LEU A 1 162 ? 21.825 -2.360 -0.577 1.00 55.47 162 LEU A CA 1
ATOM 1302 C C . LEU A 1 162 ? 21.618 -2.251 -2.087 1.00 55.47 162 LEU A C 1
ATOM 1304 O O . LEU A 1 162 ? 20.637 -1.655 -2.532 1.00 55.47 162 LEU A O 1
ATOM 1308 N N . SER A 1 163 ? 22.512 -2.851 -2.871 1.00 51.38 163 SER A N 1
ATOM 1309 C CA . SER A 1 163 ? 22.535 -2.713 -4.325 1.00 51.38 163 SER A CA 1
ATOM 1310 C C . SER A 1 163 ? 21.603 -3.664 -5.083 1.00 51.38 163 SER A C 1
ATOM 1312 O O . SER A 1 163 ? 21.275 -3.346 -6.219 1.00 51.38 163 SER A O 1
ATOM 1314 N N . HIS A 1 164 ? 21.142 -4.779 -4.487 1.00 52.50 164 HIS A N 1
ATOM 1315 C CA . HIS A 1 164 ? 20.340 -5.813 -5.190 1.00 52.50 164 HIS A CA 1
ATOM 1316 C C . HIS A 1 164 ? 18.980 -6.133 -4.559 1.00 52.50 164 HIS A C 1
ATOM 1318 O O . HIS A 1 164 ? 18.322 -7.088 -4.964 1.00 52.50 164 HIS A O 1
ATOM 1324 N N . GLY A 1 165 ? 18.517 -5.371 -3.563 1.00 53.69 165 GLY A N 1
ATOM 1325 C CA . GLY A 1 165 ? 17.143 -5.580 -3.093 1.00 53.69 165 GLY A CA 1
ATOM 1326 C C . GLY A 1 165 ? 16.742 -4.894 -1.799 1.00 53.69 165 GLY A C 1
ATOM 1327 O O . GLY A 1 165 ? 15.984 -5.487 -1.032 1.00 53.69 165 GLY A O 1
ATOM 1328 N N . ASN A 1 166 ? 17.227 -3.679 -1.528 1.00 60.53 166 ASN A N 1
ATOM 1329 C CA . ASN A 1 166 ? 16.564 -2.885 -0.496 1.00 60.53 166 ASN A CA 1
ATOM 1330 C C . ASN A 1 166 ? 15.103 -2.556 -0.898 1.00 60.53 166 ASN A C 1
ATOM 1332 O O . ASN A 1 166 ? 14.269 -2.235 -0.056 1.00 60.53 166 ASN A O 1
ATOM 1336 N N . ASN A 1 167 ? 14.753 -2.718 -2.180 1.00 69.88 167 ASN A N 1
ATOM 1337 C CA . ASN A 1 167 ? 13.393 -2.738 -2.722 1.00 69.88 167 ASN A CA 1
ATOM 1338 C C . ASN A 1 167 ? 13.123 -4.035 -3.515 1.00 69.88 167 ASN A C 1
ATOM 1340 O O . ASN A 1 167 ? 14.032 -4.538 -4.175 1.00 69.88 167 ASN A O 1
ATOM 1344 N N . PRO A 1 168 ? 11.887 -4.573 -3.505 1.00 73.06 168 PRO A N 1
ATOM 1345 C CA . PRO A 1 168 ? 11.506 -5.733 -4.313 1.00 73.06 168 PRO A CA 1
ATOM 1346 C C . PRO A 1 168 ? 11.371 -5.400 -5.807 1.00 73.06 168 PRO A C 1
ATOM 1348 O O . PRO A 1 168 ? 11.031 -6.277 -6.589 1.00 73.06 168 PRO A O 1
ATOM 1351 N N . TRP A 1 169 ? 11.580 -4.136 -6.190 1.00 78.44 169 TRP A N 1
ATOM 1352 C CA . TRP A 1 169 ? 11.447 -3.608 -7.553 1.00 78.44 169 TRP A CA 1
ATOM 1353 C C . TRP A 1 169 ? 12.806 -3.352 -8.217 1.00 78.44 169 TRP A C 1
ATOM 1355 O O . TRP A 1 169 ? 12.908 -2.623 -9.206 1.00 78.44 169 TRP A O 1
ATOM 1365 N N . TYR A 1 170 ? 13.864 -3.930 -7.657 1.00 72.62 170 TYR A N 1
ATOM 1366 C CA . TYR A 1 170 ? 15.229 -3.751 -8.118 1.00 72.62 170 TYR A CA 1
ATOM 1367 C C . TYR A 1 170 ? 15.434 -4.291 -9.539 1.00 72.62 170 TYR A C 1
ATOM 1369 O O . TYR A 1 170 ? 15.220 -5.468 -9.803 1.00 72.62 170 TYR A O 1
ATOM 1377 N N . TYR A 1 171 ? 15.941 -3.444 -10.433 1.00 69.88 171 TYR A N 1
ATOM 1378 C CA . TYR A 1 171 ? 16.394 -3.858 -11.757 1.00 69.88 171 TYR A CA 1
ATOM 1379 C C . TYR A 1 171 ? 17.904 -4.128 -11.743 1.00 69.88 171 TYR A C 1
ATOM 1381 O O . TYR A 1 171 ? 18.679 -3.221 -11.428 1.00 69.88 171 TYR A O 1
ATOM 1389 N N . ASN A 1 172 ? 18.317 -5.342 -12.130 1.00 60.69 172 ASN A N 1
ATOM 1390 C CA . ASN A 1 172 ? 19.721 -5.770 -12.200 1.00 60.69 172 ASN A CA 1
ATOM 1391 C C . ASN A 1 172 ? 20.479 -5.153 -13.387 1.00 60.69 172 ASN A C 1
ATOM 1393 O O . ASN A 1 172 ? 20.864 -5.836 -14.335 1.00 60.69 172 ASN A O 1
ATOM 1397 N N . GLY A 1 173 ? 20.633 -3.830 -13.363 1.00 60.09 173 GLY A N 1
ATOM 1398 C CA . GLY A 1 173 ? 21.391 -3.071 -14.345 1.00 60.09 173 GLY A CA 1
ATOM 1399 C C . GLY A 1 173 ? 22.621 -2.414 -13.723 1.00 60.09 173 GLY A C 1
ATOM 1400 O O . GLY A 1 173 ? 22.544 -1.785 -12.670 1.00 60.09 173 GLY A O 1
ATOM 1401 N N . TYR A 1 174 ? 23.763 -2.558 -14.393 1.00 55.88 174 TYR A N 1
ATOM 1402 C CA . TYR A 1 174 ? 25.034 -1.944 -14.010 1.00 55.88 174 TYR A CA 1
ATOM 1403 C C . TYR A 1 174 ? 25.159 -0.502 -14.536 1.00 55.88 174 TYR A C 1
ATOM 1405 O O . TYR A 1 174 ? 24.834 -0.237 -15.696 1.00 55.88 174 TYR A O 1
ATOM 1413 N N . GLN A 1 175 ? 25.679 0.426 -13.721 1.00 54.88 175 GLN A N 1
ATOM 1414 C CA . GLN A 1 175 ? 26.119 1.753 -14.171 1.00 54.88 175 GLN A CA 1
ATOM 1415 C C . GLN A 1 175 ? 27.526 1.698 -14.788 1.00 54.88 175 GLN A C 1
ATOM 1417 O O . GLN A 1 175 ? 28.519 1.666 -14.064 1.00 54.88 175 GLN A O 1
ATOM 1422 N N . ALA A 1 176 ? 27.632 1.790 -16.115 1.00 48.44 176 ALA A N 1
ATOM 1423 C CA . ALA A 1 176 ? 28.932 1.946 -16.780 1.00 48.44 176 ALA A CA 1
ATOM 1424 C C . ALA A 1 176 ? 29.432 3.410 -16.832 1.00 48.44 176 ALA A C 1
ATOM 1426 O O . ALA A 1 176 ? 30.627 3.639 -16.993 1.00 48.44 176 ALA A O 1
ATOM 1427 N N . SER A 1 177 ? 28.558 4.417 -16.680 1.00 43.91 177 SER A N 1
ATOM 1428 C CA . SER A 1 177 ? 28.926 5.834 -16.842 1.00 43.91 177 SER A CA 1
ATOM 1429 C C . SER A 1 177 ? 28.996 6.590 -15.506 1.00 43.91 177 SER A C 1
ATOM 1431 O O . SER A 1 177 ? 27.986 7.074 -14.999 1.00 43.91 177 SER A O 1
ATOM 1433 N N . GLY A 1 178 ? 30.207 6.718 -14.957 1.00 47.78 178 GLY A N 1
ATOM 1434 C CA . GLY A 1 178 ? 30.593 7.782 -14.017 1.00 47.78 178 GLY A CA 1
ATOM 1435 C C . GLY A 1 178 ? 30.581 7.453 -12.521 1.00 47.78 178 GLY A C 1
ATOM 1436 O O . GLY A 1 178 ? 31.460 7.931 -11.813 1.00 47.78 178 GLY A O 1
ATOM 1437 N N . THR A 1 179 ? 29.645 6.637 -12.025 1.00 51.38 179 THR A N 1
ATOM 1438 C CA . THR A 1 179 ? 29.510 6.385 -10.568 1.00 51.38 179 THR A CA 1
ATOM 1439 C C . THR A 1 179 ? 29.621 4.916 -10.144 1.00 51.38 179 THR A C 1
ATOM 1441 O O . THR A 1 179 ? 29.792 4.640 -8.958 1.00 51.38 179 THR A O 1
ATOM 1444 N N . GLY A 1 180 ? 29.579 3.961 -11.083 1.00 55.81 180 GLY A N 1
ATOM 1445 C CA . GLY A 1 180 ? 29.822 2.536 -10.811 1.00 55.81 180 GLY A CA 1
ATOM 1446 C C . GLY A 1 180 ? 28.825 1.860 -9.854 1.00 55.81 180 GLY A C 1
ATOM 1447 O O . GLY A 1 180 ? 29.171 0.871 -9.220 1.00 55.81 180 GLY A O 1
ATOM 1448 N N . GLN A 1 181 ? 27.610 2.376 -9.692 1.00 58.78 181 GLN A N 1
ATOM 1449 C CA . GLN A 1 181 ? 26.631 1.864 -8.728 1.00 58.78 181 GLN A CA 1
ATOM 1450 C C . GLN A 1 181 ? 25.677 0.833 -9.351 1.00 58.78 181 GLN A C 1
ATOM 1452 O O . GLN A 1 181 ? 25.436 0.804 -10.557 1.00 58.78 181 GLN A O 1
ATOM 1457 N N . TYR A 1 182 ? 25.087 0.007 -8.494 1.00 60.81 182 TYR A N 1
ATOM 1458 C CA . TYR A 1 182 ? 24.019 -0.941 -8.812 1.00 60.81 182 TYR A CA 1
ATOM 1459 C C . TYR A 1 182 ? 22.850 -0.650 -7.871 1.00 60.81 182 TYR A C 1
ATOM 1461 O O . TYR A 1 182 ? 23.091 -0.376 -6.694 1.00 60.81 182 TYR A O 1
ATOM 1469 N N . GLY A 1 183 ? 21.604 -0.702 -8.350 1.00 68.06 183 GLY A N 1
ATOM 1470 C CA . GLY A 1 183 ? 20.441 -0.539 -7.467 1.00 68.06 183 GLY A CA 1
ATOM 1471 C C . GLY A 1 183 ? 19.404 0.480 -7.905 1.00 68.06 183 GLY A C 1
ATOM 1472 O O . GLY A 1 183 ? 19.598 1.249 -8.846 1.00 68.06 183 GLY A O 1
ATOM 1473 N N . LEU A 1 184 ? 18.319 0.512 -7.130 1.00 74.31 184 LEU A N 1
ATOM 1474 C CA . LEU A 1 184 ? 17.460 1.683 -6.985 1.00 74.31 184 LEU A CA 1
ATOM 1475 C C . LEU A 1 184 ? 17.592 2.197 -5.552 1.00 74.31 184 LEU A C 1
ATOM 1477 O O . LEU A 1 184 ? 17.322 1.447 -4.613 1.00 74.31 184 LEU A O 1
ATOM 1481 N N . ALA A 1 185 ? 18.000 3.450 -5.376 1.00 76.00 185 ALA A N 1
ATOM 1482 C CA . ALA A 1 185 ? 18.004 4.084 -4.063 1.00 76.00 185 ALA A CA 1
ATOM 1483 C C . ALA A 1 185 ? 16.558 4.420 -3.657 1.00 76.00 185 ALA A C 1
ATOM 1485 O O . ALA A 1 185 ? 15.856 5.060 -4.444 1.00 76.00 185 ALA A O 1
ATOM 1486 N N . PRO A 1 186 ? 16.098 4.047 -2.447 1.00 78.12 186 PRO A N 1
ATOM 1487 C CA . PRO A 1 186 ? 14.709 4.252 -2.043 1.00 78.12 186 PRO A CA 1
ATOM 1488 C C . PRO A 1 186 ? 14.254 5.722 -2.084 1.00 78.12 186 PRO A C 1
ATOM 1490 O O . PRO A 1 186 ? 13.150 5.990 -2.552 1.00 78.12 186 PRO A O 1
ATOM 1493 N N . SER A 1 187 ? 15.099 6.673 -1.672 1.00 77.88 187 SER A N 1
ATOM 1494 C CA . SER A 1 187 ? 14.779 8.111 -1.665 1.00 77.88 187 SER A CA 1
ATOM 1495 C C . SER A 1 187 ? 14.829 8.794 -3.035 1.00 77.88 187 SER A C 1
ATOM 1497 O O . SER A 1 187 ? 14.534 9.985 -3.125 1.00 77.88 187 SER A O 1
ATOM 1499 N N . ILE A 1 188 ? 15.288 8.112 -4.088 1.00 80.31 188 ILE A N 1
ATOM 1500 C CA . ILE A 1 188 ? 15.478 8.734 -5.400 1.00 80.31 188 ILE A CA 1
ATOM 1501 C C . ILE A 1 188 ? 14.203 8.601 -6.228 1.00 80.31 188 ILE A C 1
ATOM 1503 O O . ILE A 1 188 ? 13.636 7.518 -6.367 1.00 80.31 188 ILE A O 1
ATOM 1507 N N . VAL A 1 189 ? 13.788 9.723 -6.811 1.00 86.75 189 VAL A N 1
ATOM 1508 C CA . VAL A 1 189 ? 12.770 9.749 -7.859 1.00 86.75 189 VAL A CA 1
ATOM 1509 C C . VAL A 1 189 ? 13.429 9.355 -9.176 1.00 86.75 189 VAL A C 1
ATOM 1511 O O . VAL A 1 189 ? 14.384 9.999 -9.615 1.00 86.75 189 VAL A O 1
ATOM 1514 N N . TYR A 1 190 ? 12.907 8.300 -9.787 1.00 85.12 190 TYR A N 1
ATOM 1515 C CA . TYR A 1 190 ? 13.276 7.825 -11.110 1.00 85.12 190 TYR A CA 1
ATOM 1516 C C . TYR A 1 190 ? 12.205 8.229 -12.124 1.00 85.12 190 TYR A C 1
ATOM 1518 O O . TYR A 1 190 ? 11.013 8.126 -11.842 1.00 85.12 190 TYR A O 1
ATOM 1526 N N . HIS A 1 191 ? 12.609 8.653 -13.314 1.00 88.81 191 HIS A N 1
ATOM 1527 C CA . HIS A 1 191 ? 11.710 8.828 -14.448 1.00 88.81 191 HIS A CA 1
ATOM 1528 C C . HIS A 1 191 ? 11.540 7.479 -15.142 1.00 88.81 191 HIS A C 1
ATOM 1530 O O . HIS A 1 191 ? 12.509 6.858 -15.574 1.00 88.81 191 HIS A O 1
ATOM 1536 N N . ALA A 1 192 ? 10.311 6.987 -15.201 1.00 87.94 192 ALA A N 1
ATOM 1537 C CA . ALA A 1 192 ? 10.009 5.797 -15.963 1.00 87.94 192 ALA A CA 1
ATOM 1538 C C . ALA A 1 192 ? 9.926 6.156 -17.446 1.00 87.94 192 ALA A C 1
ATOM 1540 O O . ALA A 1 192 ? 9.219 7.092 -17.827 1.00 87.94 192 ALA A O 1
ATOM 1541 N N . GLU A 1 193 ? 10.653 5.411 -18.267 1.00 85.00 193 GLU A N 1
ATOM 1542 C CA . GLU A 1 193 ? 10.706 5.594 -19.711 1.00 85.00 193 GLU A CA 1
ATOM 1543 C C . GLU A 1 193 ? 10.668 4.240 -20.414 1.00 85.00 193 GLU A C 1
ATOM 1545 O O . GLU A 1 193 ? 11.232 3.244 -19.946 1.00 85.00 193 GLU A O 1
ATOM 1550 N N . ARG A 1 194 ? 9.979 4.193 -21.555 1.00 82.62 194 ARG A N 1
ATOM 1551 C CA . ARG A 1 194 ? 9.858 2.969 -22.342 1.00 82.62 194 ARG A CA 1
ATOM 1552 C C . ARG A 1 194 ? 11.242 2.558 -22.841 1.00 82.62 194 ARG A C 1
ATOM 1554 O O . ARG A 1 194 ? 11.912 3.336 -23.508 1.00 82.62 194 ARG A O 1
ATOM 1561 N N . ASP A 1 195 ? 11.654 1.343 -22.493 1.00 75.69 195 ASP A N 1
ATOM 1562 C CA . ASP A 1 195 ? 12.920 0.725 -22.910 1.00 75.69 195 ASP A CA 1
ATOM 1563 C C . ASP A 1 195 ? 14.212 1.460 -22.500 1.00 75.69 195 ASP A C 1
ATOM 1565 O O . ASP A 1 195 ? 15.302 1.035 -22.888 1.00 75.69 195 ASP A O 1
ATOM 1569 N N . ALA A 1 196 ? 14.134 2.493 -21.654 1.00 76.25 196 ALA A N 1
ATOM 1570 C CA . ALA A 1 196 ? 15.309 3.192 -21.148 1.00 76.25 196 ALA A CA 1
ATOM 1571 C C . ALA A 1 196 ? 15.640 2.772 -19.711 1.00 76.25 196 ALA A C 1
ATOM 1573 O O . ALA A 1 196 ? 14.801 2.770 -18.812 1.00 76.25 196 ALA A O 1
ATOM 1574 N N . TYR A 1 197 ? 16.910 2.455 -19.481 1.00 76.31 197 TYR A N 1
ATOM 1575 C CA . TYR A 1 197 ? 17.473 2.309 -18.145 1.00 76.31 197 TYR A CA 1
ATOM 1576 C C . TYR A 1 197 ? 18.769 3.109 -18.077 1.00 76.31 197 TYR A C 1
ATOM 1578 O O . TYR A 1 197 ? 19.727 2.814 -18.790 1.00 76.31 197 TYR A O 1
ATOM 1586 N N . SER A 1 198 ? 18.796 4.124 -17.219 1.00 73.56 198 SER A N 1
ATOM 1587 C CA . SER A 1 198 ? 19.973 4.963 -16.992 1.00 73.56 198 SER A CA 1
ATOM 1588 C C . SER A 1 198 ? 19.941 5.485 -15.565 1.00 73.56 198 SER A C 1
ATOM 1590 O O . SER A 1 198 ? 19.358 6.532 -15.311 1.00 73.56 198 SER A O 1
ATOM 1592 N N . PRO A 1 199 ? 20.564 4.803 -14.599 1.00 64.62 199 PRO A N 1
ATOM 1593 C CA . PRO A 1 199 ? 20.585 5.286 -13.223 1.00 64.62 199 PRO A CA 1
ATOM 1594 C C . PRO A 1 199 ? 21.243 6.663 -13.069 1.00 64.62 199 PRO A C 1
ATOM 1596 O O . PRO A 1 199 ? 20.818 7.429 -12.210 1.00 64.62 199 PRO A O 1
ATOM 1599 N N . ALA A 1 200 ? 22.226 7.000 -13.917 1.00 68.00 200 ALA A N 1
ATOM 1600 C CA . ALA A 1 200 ? 22.858 8.322 -13.946 1.00 68.00 200 ALA A CA 1
ATOM 1601 C C . ALA A 1 200 ? 21.843 9.429 -14.280 1.00 68.00 200 ALA A C 1
ATOM 1603 O O . ALA A 1 200 ? 21.810 10.461 -13.614 1.00 68.00 200 ALA A O 1
ATOM 1604 N N . ASN A 1 201 ? 20.949 9.164 -15.238 1.00 74.81 201 ASN A N 1
ATOM 1605 C CA . ASN A 1 201 ? 19.837 10.055 -15.583 1.00 74.81 201 ASN A CA 1
ATOM 1606 C C . ASN A 1 201 ? 18.565 9.751 -14.774 1.00 74.81 201 ASN A C 1
ATOM 1608 O O . ASN A 1 201 ? 17.518 10.343 -15.014 1.00 74.81 201 ASN A O 1
ATOM 1612 N N . LYS A 1 202 ? 18.651 8.823 -13.811 1.00 80.94 202 LYS A N 1
ATOM 1613 C CA . LYS A 1 202 ? 17.539 8.315 -13.003 1.00 80.94 202 LYS A CA 1
ATOM 1614 C C . LYS A 1 202 ? 16.393 7.750 -13.849 1.00 80.94 202 LYS A C 1
ATOM 1616 O O . LYS A 1 202 ? 15.237 7.913 -13.492 1.00 80.94 202 LYS A O 1
ATOM 1621 N N . PHE A 1 203 ? 16.690 7.053 -14.941 1.00 83.12 203 PHE A N 1
ATOM 1622 C CA . PHE A 1 203 ? 15.697 6.378 -15.775 1.00 83.12 203 PHE A CA 1
ATOM 1623 C C . PHE A 1 203 ? 15.473 4.930 -15.355 1.00 83.12 203 PHE A C 1
ATOM 1625 O O . PHE A 1 203 ? 16.434 4.184 -15.134 1.00 83.12 203 PHE A O 1
ATOM 1632 N N . TYR A 1 204 ? 14.204 4.533 -15.293 1.00 84.19 204 TYR A N 1
ATOM 1633 C CA . TYR A 1 204 ? 13.772 3.164 -15.044 1.00 84.19 204 TYR A CA 1
ATOM 1634 C C . TYR A 1 204 ? 12.908 2.649 -16.202 1.00 84.19 204 TYR A C 1
ATOM 1636 O O . TYR A 1 204 ? 12.038 3.383 -16.667 1.00 84.19 204 TYR A O 1
ATOM 1644 N N . PRO A 1 205 ? 13.078 1.394 -16.650 1.00 86.25 205 PRO A N 1
ATOM 1645 C CA . PRO A 1 205 ? 12.336 0.888 -17.790 1.00 86.25 205 PRO A CA 1
ATOM 1646 C C . PRO A 1 205 ? 10.881 0.641 -17.396 1.00 86.25 205 PRO A C 1
ATOM 1648 O O . PRO A 1 205 ? 10.565 -0.311 -16.682 1.00 86.25 205 PRO A O 1
ATOM 1651 N N . GLY A 1 206 ? 9.987 1.499 -17.870 1.00 88.75 206 GLY A N 1
ATOM 1652 C CA . GLY A 1 206 ? 8.567 1.432 -17.559 1.00 88.75 206 GLY A CA 1
ATOM 1653 C C . GLY A 1 206 ? 7.752 2.344 -18.460 1.00 88.75 206 GLY A C 1
ATOM 1654 O O . GLY A 1 206 ? 8.237 3.347 -18.970 1.00 88.75 206 GLY A O 1
ATOM 1655 N N . SER A 1 207 ? 6.490 1.996 -18.668 1.00 87.06 207 SER A N 1
ATOM 1656 C CA . SER A 1 207 ? 5.574 2.785 -19.488 1.00 87.06 207 SER A CA 1
ATOM 1657 C C . SER A 1 207 ? 4.209 2.906 -18.827 1.00 87.06 207 SER A C 1
ATOM 1659 O O . SER A 1 207 ? 3.845 2.143 -17.932 1.00 87.06 207 SER A O 1
ATOM 1661 N N . ARG A 1 208 ? 3.441 3.906 -19.241 1.00 84.06 208 ARG A N 1
ATOM 1662 C CA . ARG A 1 208 ? 2.050 4.062 -18.816 1.00 84.06 208 ARG A CA 1
ATOM 1663 C C . ARG A 1 208 ? 1.129 3.286 -19.749 1.00 84.06 208 ARG A C 1
ATOM 1665 O O . ARG A 1 208 ? 1.262 3.349 -20.970 1.00 84.06 208 ARG A O 1
ATOM 1672 N N . SER A 1 209 ? 0.144 2.608 -19.175 1.00 80.88 209 SER A N 1
ATOM 1673 C CA . SER A 1 209 ? -0.969 2.059 -19.946 1.00 80.88 209 SER A CA 1
ATOM 1674 C C . SER A 1 209 ? -2.019 3.151 -20.148 1.00 80.88 209 SER A C 1
ATOM 1676 O O . SER A 1 209 ? -2.605 3.644 -19.179 1.00 80.88 209 SER A O 1
ATOM 1678 N N . ILE A 1 210 ? -2.224 3.575 -21.399 1.00 72.62 210 ILE A N 1
ATOM 1679 C CA . ILE A 1 210 ? -3.124 4.676 -21.774 1.00 72.62 210 ILE A CA 1
ATOM 1680 C C . ILE A 1 210 ? -3.965 4.305 -22.990 1.00 72.62 210 ILE A C 1
ATOM 1682 O O . ILE A 1 210 ? -3.467 3.731 -23.956 1.00 72.62 210 ILE A O 1
ATOM 1686 N N . ILE A 1 211 ? -5.224 4.743 -22.974 1.00 65.94 211 ILE A N 1
ATOM 1687 C CA . ILE A 1 211 ? -6.045 4.890 -24.178 1.00 65.94 211 ILE A CA 1
ATOM 1688 C C . ILE A 1 211 ? -6.040 6.369 -24.572 1.00 65.94 211 ILE A C 1
ATOM 1690 O O . ILE A 1 211 ? -6.429 7.226 -23.778 1.00 65.94 211 ILE A O 1
ATOM 1694 N N . HIS A 1 212 ? -5.593 6.657 -25.797 1.00 63.84 212 HIS A N 1
ATOM 1695 C CA . HIS A 1 212 ? -5.357 8.014 -26.308 1.00 63.84 212 HIS A CA 1
ATOM 1696 C C . HIS A 1 212 ? -6.624 8.731 -26.815 1.00 63.84 212 HIS A C 1
ATOM 1698 O O . HIS A 1 212 ? -6.544 9.870 -27.268 1.00 63.84 212 HIS A O 1
ATOM 1704 N N . ASN A 1 213 ? -7.799 8.105 -26.717 1.00 59.50 213 ASN A N 1
ATOM 1705 C CA . ASN A 1 213 ? -9.059 8.718 -27.144 1.00 59.50 213 ASN A CA 1
ATOM 1706 C C . ASN A 1 213 ? -9.544 9.722 -26.097 1.00 59.50 213 ASN A C 1
ATOM 1708 O O . ASN A 1 213 ? -9.483 9.434 -24.905 1.00 59.50 213 ASN A O 1
ATOM 1712 N N . TYR A 1 214 ? -10.033 10.886 -26.534 1.00 52.41 214 TYR A N 1
ATOM 1713 C CA . TYR A 1 214 ? -10.426 11.966 -25.631 1.00 52.41 214 TYR A CA 1
ATOM 1714 C C . TYR A 1 214 ? -11.646 11.594 -24.753 1.00 52.41 214 TYR A C 1
ATOM 1716 O O . TYR A 1 214 ? -12.664 11.145 -25.288 1.00 52.41 214 TYR A O 1
ATOM 1724 N N . PRO A 1 215 ? -11.578 11.816 -23.424 1.00 55.94 215 PRO A N 1
ATOM 1725 C CA . PRO A 1 215 ? -10.385 12.211 -22.678 1.00 55.94 215 PRO A CA 1
ATOM 1726 C C . PRO A 1 215 ? -9.428 11.025 -22.474 1.00 55.94 215 PRO A C 1
ATOM 1728 O O . PRO A 1 215 ? -9.849 9.928 -22.088 1.00 55.94 215 PRO A O 1
ATOM 1731 N N . ALA A 1 216 ? -8.127 11.270 -22.692 1.00 59.25 216 ALA A N 1
ATOM 1732 C CA . ALA A 1 216 ? -7.094 10.253 -22.523 1.00 59.25 216 ALA A CA 1
ATOM 1733 C C . ALA A 1 216 ? -7.193 9.632 -21.121 1.00 59.25 216 ALA A C 1
ATOM 1735 O O . ALA A 1 216 ? -7.093 10.330 -20.102 1.00 59.25 216 ALA A O 1
ATOM 1736 N N . THR A 1 217 ? -7.421 8.320 -21.079 1.00 62.06 217 THR A N 1
ATOM 1737 C CA . THR A 1 217 ? -7.650 7.569 -19.840 1.00 62.06 217 THR A CA 1
ATOM 1738 C C . THR A 1 217 ? -6.398 6.770 -19.504 1.00 62.06 217 THR A C 1
ATOM 1740 O O . THR A 1 217 ? -5.870 6.049 -20.351 1.00 62.06 217 THR A O 1
ATOM 1743 N N . ARG A 1 218 ? -5.909 6.927 -18.270 1.00 71.38 218 ARG A N 1
ATOM 1744 C CA . ARG A 1 218 ? -4.664 6.325 -17.775 1.00 71.38 218 ARG A CA 1
ATOM 1745 C C . ARG A 1 218 ? -5.004 5.161 -16.849 1.00 71.38 218 ARG A C 1
ATOM 1747 O O . ARG A 1 218 ? -5.658 5.376 -15.835 1.00 71.38 218 ARG A O 1
ATOM 1754 N N . PHE A 1 219 ? -4.584 3.953 -17.198 1.00 72.19 219 PHE A N 1
ATOM 1755 C CA . PHE A 1 219 ? -4.978 2.708 -16.523 1.00 72.19 219 PHE A CA 1
ATOM 1756 C C . PHE A 1 219 ? -4.029 2.288 -15.419 1.00 72.19 219 PHE A C 1
ATOM 1758 O O . PHE A 1 219 ? -4.425 1.629 -14.460 1.00 72.19 219 PHE A O 1
ATOM 1765 N N . GLY A 1 220 ? -2.760 2.642 -15.568 1.00 83.06 220 GLY A N 1
ATOM 1766 C CA . GLY A 1 220 ? -1.729 2.091 -14.720 1.00 83.06 220 GLY A CA 1
ATOM 1767 C C . GLY A 1 220 ? -0.352 2.201 -15.327 1.00 83.06 220 GLY A C 1
ATOM 1768 O O . GLY A 1 220 ? -0.127 2.879 -16.332 1.00 83.06 220 GLY A O 1
ATOM 1769 N N . PHE A 1 221 ? 0.547 1.477 -14.693 1.00 87.44 221 PHE A N 1
ATOM 1770 C CA . PHE A 1 221 ? 1.976 1.472 -14.935 1.00 87.44 221 PHE A CA 1
ATOM 1771 C C . PHE A 1 221 ? 2.368 0.067 -15.365 1.00 87.44 221 PHE A C 1
ATOM 1773 O O . PHE A 1 221 ? 1.884 -0.910 -14.797 1.00 87.44 221 PHE A O 1
ATOM 1780 N N . VAL A 1 222 ? 3.206 -0.052 -16.383 1.00 89.38 222 VAL A N 1
ATOM 1781 C CA . VAL A 1 222 ? 3.629 -1.321 -16.969 1.00 89.38 222 VAL A CA 1
ATOM 1782 C C . VAL A 1 222 ? 5.145 -1.391 -16.921 1.00 89.38 222 VAL A C 1
ATOM 1784 O O . VAL A 1 222 ? 5.832 -0.487 -17.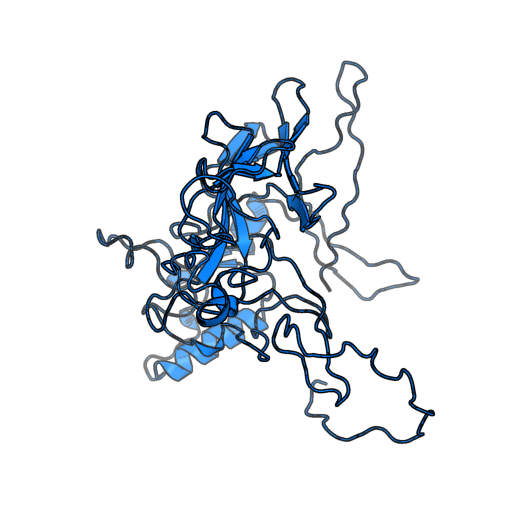390 1.00 89.38 222 VAL A O 1
ATOM 1787 N N . PHE A 1 223 ? 5.648 -2.484 -16.360 1.00 87.19 223 PHE A N 1
ATOM 1788 C CA . PHE A 1 223 ? 7.068 -2.788 -16.248 1.00 87.19 223 PHE A CA 1
ATOM 1789 C C . PHE A 1 223 ? 7.319 -4.194 -16.805 1.00 87.19 223 PHE A C 1
ATOM 1791 O O . PHE A 1 223 ? 7.388 -5.194 -16.079 1.00 87.19 223 PHE A O 1
ATOM 1798 N N . ASP A 1 224 ? 7.381 -4.270 -18.127 1.00 85.12 224 ASP A N 1
ATOM 1799 C CA . ASP A 1 224 ? 7.442 -5.495 -18.926 1.00 85.12 224 ASP A CA 1
ATOM 1800 C C . ASP A 1 224 ? 8.787 -5.685 -19.645 1.00 85.12 224 ASP A C 1
ATOM 1802 O O . ASP A 1 224 ? 8.912 -6.546 -20.522 1.00 85.12 224 ASP A O 1
ATOM 1806 N N . ASN A 1 225 ? 9.813 -4.944 -19.222 1.00 81.75 225 ASN A N 1
ATOM 1807 C CA . ASN A 1 225 ? 11.160 -5.024 -19.771 1.00 81.75 225 ASN A CA 1
ATOM 1808 C C . ASN A 1 225 ? 11.704 -6.463 -19.765 1.00 81.75 225 ASN A C 1
ATOM 1810 O O . ASN A 1 225 ? 11.606 -7.183 -18.772 1.00 81.75 225 ASN A O 1
ATOM 1814 N N . SER A 1 226 ? 12.326 -6.885 -20.867 1.00 80.06 226 SER A N 1
ATOM 1815 C CA . SER A 1 226 ? 12.802 -8.263 -21.052 1.00 80.06 226 SER A CA 1
ATOM 1816 C C . SER A 1 226 ? 13.827 -8.725 -20.013 1.00 80.06 226 SER A C 1
ATOM 1818 O O . SER A 1 226 ? 13.883 -9.918 -19.723 1.00 80.06 226 SER A O 1
ATOM 1820 N N . ARG A 1 227 ? 14.609 -7.807 -19.435 1.00 73.19 227 ARG A N 1
ATOM 1821 C CA . ARG A 1 227 ? 15.645 -8.119 -18.440 1.00 73.19 227 ARG A CA 1
ATOM 1822 C C . ARG A 1 227 ? 15.095 -8.241 -17.021 1.00 73.19 227 ARG A C 1
ATOM 1824 O O . ARG A 1 227 ? 15.709 -8.911 -16.198 1.00 73.19 227 ARG A O 1
ATOM 1831 N N . TYR A 1 228 ? 13.956 -7.614 -16.729 1.00 75.38 228 TYR A N 1
ATOM 1832 C CA . TYR A 1 228 ? 13.321 -7.689 -15.417 1.00 75.38 228 TYR A CA 1
ATOM 1833 C C . TYR A 1 228 ? 11.857 -7.244 -15.496 1.00 75.38 228 TYR A C 1
ATOM 1835 O O . TYR A 1 228 ? 11.553 -6.070 -15.712 1.00 75.38 228 TYR A O 1
ATOM 1843 N N . LYS A 1 229 ? 10.948 -8.203 -15.306 1.00 82.88 229 LYS A N 1
ATOM 1844 C CA . LYS A 1 229 ? 9.502 -7.991 -15.393 1.00 82.88 229 LYS A CA 1
ATOM 1845 C C . LYS A 1 229 ? 8.896 -7.998 -13.998 1.00 82.88 229 LYS A C 1
ATOM 1847 O O . LYS A 1 229 ? 8.872 -9.038 -13.347 1.00 82.88 229 LYS A O 1
ATOM 1852 N N . ILE A 1 230 ? 8.350 -6.861 -13.576 1.00 82.12 230 ILE A N 1
ATOM 1853 C CA . ILE A 1 230 ? 7.561 -6.743 -12.331 1.00 82.12 230 ILE A CA 1
ATOM 1854 C C . ILE A 1 230 ? 6.066 -6.554 -12.608 1.00 82.12 230 ILE A C 1
ATOM 1856 O O . ILE A 1 230 ? 5.269 -6.413 -11.679 1.00 82.12 230 ILE A O 1
ATOM 1860 N N . GLY A 1 231 ? 5.682 -6.599 -13.887 1.00 87.19 231 GLY A N 1
ATOM 1861 C CA . GLY A 1 231 ? 4.300 -6.612 -14.342 1.00 87.19 231 GLY A CA 1
ATOM 1862 C C . GLY A 1 231 ? 3.652 -5.235 -14.318 1.00 87.19 231 GLY A C 1
ATOM 1863 O O . GLY A 1 231 ? 4.317 -4.204 -14.410 1.00 87.19 231 GLY A O 1
ATOM 1864 N N . SER A 1 232 ? 2.325 -5.228 -14.230 1.00 87.75 232 SER A N 1
ATOM 1865 C CA . SER A 1 232 ? 1.525 -4.007 -14.299 1.00 87.75 232 SER A CA 1
ATOM 1866 C C . SER A 1 232 ? 0.913 -3.654 -12.953 1.00 87.75 232 SER A C 1
ATOM 1868 O O . SER A 1 232 ? 0.503 -4.540 -12.202 1.00 87.75 232 SER A O 1
ATOM 1870 N N . TYR A 1 233 ? 0.817 -2.361 -12.671 1.00 87.50 233 TYR A N 1
ATOM 1871 C CA . TYR A 1 233 ? 0.232 -1.797 -11.462 1.00 87.50 233 TYR A CA 1
ATOM 1872 C C . TYR A 1 233 ? -0.944 -0.899 -11.830 1.00 87.50 233 TYR A C 1
ATOM 1874 O O . TYR A 1 233 ? -0.810 -0.089 -12.750 1.00 87.50 233 TYR A O 1
ATOM 1882 N N . PRO A 1 234 ? -2.087 -1.022 -11.142 1.00 83.75 234 PRO A N 1
ATOM 1883 C CA . PRO A 1 234 ? -3.241 -0.181 -11.420 1.00 83.75 234 PRO A CA 1
ATOM 1884 C C . PRO A 1 234 ? -2.984 1.272 -11.018 1.00 83.75 234 PRO A C 1
ATOM 1886 O O . PRO A 1 234 ? -2.300 1.536 -10.034 1.00 83.75 234 PRO A O 1
ATOM 1889 N N . ASN A 1 235 ? -3.597 2.212 -11.738 1.00 82.44 235 ASN A N 1
ATOM 1890 C CA . ASN A 1 235 ? -3.717 3.594 -11.287 1.00 82.44 235 ASN A CA 1
ATOM 1891 C C . ASN A 1 235 ? -5.045 3.778 -10.539 1.00 82.44 235 ASN A C 1
ATOM 1893 O O . ASN A 1 235 ? -6.050 4.166 -11.134 1.00 82.44 235 ASN A O 1
ATOM 1897 N N . ASN A 1 236 ? -5.070 3.442 -9.249 1.00 80.31 236 ASN A N 1
ATOM 1898 C CA . ASN A 1 236 ? -6.280 3.481 -8.418 1.00 80.31 236 ASN A CA 1
ATOM 1899 C C . ASN A 1 236 ? -6.263 4.554 -7.319 1.00 80.31 236 ASN A C 1
ATOM 1901 O O . ASN A 1 236 ? -7.150 4.564 -6.466 1.00 80.31 236 ASN A O 1
ATOM 1905 N N . GLY A 1 237 ? -5.288 5.464 -7.353 1.00 85.00 237 GLY A N 1
ATOM 1906 C CA . GLY A 1 237 ? -5.177 6.523 -6.359 1.00 85.00 237 GLY A CA 1
ATOM 1907 C C . GLY A 1 237 ? -4.629 6.063 -5.017 1.00 85.00 237 GLY A C 1
ATOM 1908 O O . GLY A 1 237 ? -4.245 4.908 -4.836 1.00 85.00 237 GLY A O 1
ATOM 1909 N N . ILE A 1 238 ? -4.605 7.005 -4.077 1.00 88.06 238 ILE A N 1
ATOM 1910 C CA . ILE A 1 238 ? -4.290 6.768 -2.668 1.00 88.06 238 ILE A CA 1
ATOM 1911 C C . ILE A 1 238 ? -5.313 7.529 -1.832 1.00 88.06 238 ILE A C 1
ATOM 1913 O O . ILE A 1 238 ? -5.527 8.730 -2.034 1.00 88.06 238 ILE A O 1
ATOM 1917 N N . ARG A 1 239 ? -5.969 6.825 -0.911 1.00 89.62 239 ARG A N 1
ATOM 1918 C CA . ARG A 1 239 ? -6.942 7.399 0.020 1.00 89.62 239 ARG A CA 1
ATOM 1919 C C . ARG A 1 239 ? -6.255 7.768 1.329 1.00 89.62 239 ARG A C 1
ATOM 1921 O O . ARG A 1 239 ? -5.414 7.014 1.800 1.00 89.62 239 ARG A O 1
ATOM 1928 N N . GLY A 1 240 ? -6.603 8.914 1.909 1.00 89.75 240 GLY A N 1
ATOM 1929 C CA . GLY A 1 240 ? -6.058 9.344 3.203 1.00 89.75 240 GLY A CA 1
ATOM 1930 C C . GLY A 1 240 ? -4.578 9.738 3.166 1.00 89.75 240 GLY A C 1
ATOM 1931 O O . GLY A 1 240 ? -3.945 9.829 4.218 1.00 89.75 240 GLY A O 1
ATOM 1932 N N . PHE A 1 241 ? -4.030 9.993 1.967 1.00 87.81 241 PHE A N 1
ATOM 1933 C CA . PHE A 1 241 ? -2.609 10.288 1.729 1.00 87.81 241 PHE A CA 1
ATOM 1934 C C . PHE A 1 241 ? -2.069 11.431 2.605 1.00 87.81 241 PHE A C 1
ATOM 1936 O O . PHE A 1 241 ? -0.917 11.381 3.021 1.00 87.81 241 PHE A O 1
ATOM 1943 N N . GLN A 1 242 ? -2.897 12.434 2.925 1.00 85.94 242 GLN A N 1
ATOM 1944 C CA . GLN A 1 242 ? -2.540 13.555 3.809 1.00 85.94 242 GLN A CA 1
ATOM 1945 C C . GLN A 1 242 ? -3.410 13.670 5.069 1.00 85.94 242 GLN A C 1
ATOM 1947 O O . GLN A 1 242 ? -3.506 14.759 5.636 1.00 85.94 242 GLN A O 1
ATOM 1952 N N . GLY A 1 243 ? -4.092 12.610 5.500 1.00 87.44 243 GLY A N 1
ATOM 1953 C CA . GLY A 1 243 ? -5.201 12.786 6.443 1.00 87.44 243 GLY A CA 1
ATOM 1954 C C . GLY A 1 243 ? -6.544 12.419 5.828 1.00 87.44 243 GLY A C 1
ATOM 1955 O O . GLY A 1 243 ? -6.705 12.466 4.608 1.00 87.44 243 GLY A O 1
ATOM 1956 N N . GLY A 1 244 ? -7.530 12.139 6.677 1.00 90.88 244 GLY A N 1
ATOM 1957 C CA . GLY A 1 244 ? -8.923 12.061 6.258 1.00 90.88 244 GLY A CA 1
ATOM 1958 C C . GLY A 1 244 ? -9.250 10.824 5.422 1.00 90.88 244 GLY A C 1
ATOM 1959 O O . GLY A 1 244 ? -8.500 9.850 5.367 1.00 90.88 244 GLY A O 1
ATOM 1960 N N . LYS A 1 245 ? -10.402 10.886 4.752 1.00 89.50 245 LYS A N 1
ATOM 1961 C CA . LYS A 1 245 ? -10.962 9.771 3.980 1.00 89.50 245 LYS A CA 1
ATOM 1962 C C . LYS A 1 245 ? -10.948 9.946 2.477 1.00 89.50 245 LYS A C 1
ATOM 1964 O O . LYS A 1 245 ? -11.380 9.042 1.769 1.00 89.50 245 LYS A O 1
ATOM 1969 N N . ASP A 1 246 ? -10.452 11.058 1.961 1.00 86.75 246 ASP A N 1
ATOM 1970 C CA . ASP A 1 246 ? -10.560 11.356 0.537 1.00 86.75 246 ASP A CA 1
ATOM 1971 C C . ASP A 1 246 ? -9.438 10.727 -0.292 1.00 86.75 246 ASP A C 1
ATOM 1973 O O . ASP A 1 246 ? -8.315 10.508 0.172 1.00 86.75 246 ASP A O 1
ATOM 1977 N N . LEU A 1 247 ? -9.754 10.436 -1.555 1.00 84.00 247 LEU A N 1
ATOM 1978 C CA . LEU A 1 247 ? -8.752 10.114 -2.567 1.00 84.00 247 LEU A CA 1
ATOM 1979 C C . LEU A 1 247 ? -8.014 11.399 -2.949 1.00 84.00 247 LEU A C 1
ATOM 1981 O O . LEU A 1 247 ? -8.637 12.404 -3.288 1.00 84.00 247 LEU A O 1
ATOM 1985 N N . THR A 1 248 ? -6.686 11.368 -2.904 1.00 79.94 248 THR A N 1
ATOM 1986 C CA . THR A 1 248 ? -5.861 12.561 -3.134 1.00 79.94 248 THR A CA 1
ATOM 1987 C C . THR A 1 248 ? -5.503 12.741 -4.608 1.00 79.94 248 THR A C 1
ATOM 1989 O O . THR A 1 248 ? -5.311 11.763 -5.331 1.00 79.94 248 THR A O 1
ATOM 1992 N N . MET A 1 249 ? -5.409 14.006 -5.044 1.00 75.06 249 MET A N 1
ATOM 1993 C CA . MET A 1 249 ? -4.974 14.411 -6.390 1.00 75.06 249 MET A CA 1
ATOM 1994 C C . MET A 1 249 ? -5.733 13.672 -7.502 1.00 75.06 249 MET A C 1
ATOM 1996 O O . MET A 1 249 ? -5.161 13.141 -8.459 1.00 75.06 249 MET A O 1
ATOM 2000 N N . THR A 1 250 ? -7.058 13.633 -7.335 1.00 73.00 250 THR A N 1
ATOM 2001 C CA . THR A 1 250 ? -7.998 13.110 -8.324 1.00 73.00 250 THR A CA 1
ATOM 2002 C C . THR A 1 250 ? -8.479 14.229 -9.236 1.00 73.00 250 THR A C 1
ATOM 2004 O O . THR A 1 250 ? -8.766 15.334 -8.786 1.00 73.00 250 THR A O 1
ATOM 2007 N N . THR A 1 251 ? -8.587 13.946 -10.529 1.00 68.38 251 THR A N 1
ATOM 2008 C CA . THR A 1 251 ? -9.364 14.762 -11.463 1.00 68.38 251 THR A CA 1
ATOM 2009 C C . THR A 1 251 ? -10.610 13.975 -11.838 1.00 68.38 251 THR A C 1
ATOM 2011 O O . THR A 1 251 ? -10.515 12.835 -12.309 1.00 68.38 251 THR A O 1
ATOM 2014 N N . ALA A 1 252 ? -11.776 14.572 -11.602 1.00 59.78 252 ALA A N 1
ATOM 2015 C CA . ALA A 1 252 ? -13.051 14.000 -12.000 1.00 59.78 252 ALA A CA 1
ATOM 2016 C C . ALA A 1 252 ? -13.259 14.206 -13.506 1.00 59.78 252 ALA A C 1
ATOM 2018 O O . ALA A 1 252 ? -13.411 15.335 -13.963 1.00 59.78 252 ALA A O 1
ATOM 2019 N N . ASP A 1 253 ? -13.310 13.113 -14.267 1.00 56.22 253 ASP A N 1
ATOM 2020 C CA . ASP A 1 253 ? -13.680 13.123 -15.687 1.00 56.22 253 ASP A CA 1
ATOM 2021 C C . ASP A 1 253 ? -15.131 12.666 -15.845 1.00 56.22 253 ASP A C 1
ATOM 2023 O O . ASP A 1 253 ? -15.452 11.637 -16.448 1.00 56.22 253 ASP A O 1
ATOM 2027 N N . GLY A 1 254 ? -16.027 13.449 -15.243 1.00 53.22 254 GLY A N 1
ATOM 2028 C CA . GLY A 1 254 ? -17.448 13.135 -15.161 1.00 53.22 254 GLY A CA 1
ATOM 2029 C C . GLY A 1 254 ? -17.765 11.965 -14.212 1.00 53.22 254 GLY A C 1
ATOM 2030 O O . GLY A 1 254 ? -16.886 11.430 -13.535 1.00 53.22 254 GLY A O 1
ATOM 2031 N N . PRO A 1 255 ? -19.037 11.534 -14.152 1.00 48.78 255 PRO A N 1
ATOM 2032 C CA . PRO A 1 255 ? -19.524 10.574 -13.152 1.00 48.78 255 PRO A CA 1
ATOM 2033 C C . PRO A 1 255 ? -19.019 9.134 -13.352 1.00 48.78 255 PRO A C 1
ATOM 2035 O O . PRO A 1 255 ? -19.320 8.254 -12.548 1.00 48.78 255 PRO A O 1
ATOM 2038 N N . LEU A 1 256 ? -18.284 8.866 -14.436 1.00 49.84 256 LEU A N 1
ATOM 2039 C CA . LEU A 1 256 ? -17.921 7.512 -14.857 1.00 49.84 256 LEU A CA 1
ATOM 2040 C C . LEU A 1 256 ? -16.418 7.217 -14.781 1.00 49.84 256 LEU A C 1
ATOM 2042 O O . LEU A 1 256 ? -16.043 6.061 -14.974 1.00 49.84 256 LEU A O 1
ATOM 2046 N N . ARG A 1 257 ? -15.553 8.219 -14.550 1.00 58.19 257 ARG A N 1
ATOM 2047 C CA . ARG A 1 257 ? -14.090 8.062 -14.635 1.00 58.19 257 ARG A CA 1
ATOM 2048 C C . ARG A 1 257 ? -13.368 8.942 -13.616 1.00 58.19 257 ARG A C 1
ATOM 2050 O O . ARG A 1 257 ? -13.532 10.159 -13.608 1.00 58.19 257 ARG A O 1
ATOM 2057 N N . LEU A 1 258 ? -12.512 8.323 -12.804 1.00 61.16 258 LEU A N 1
ATOM 2058 C CA . LEU A 1 258 ? -11.533 9.031 -11.980 1.00 61.16 258 LEU A CA 1
ATOM 2059 C C . LEU A 1 258 ? -10.150 8.899 -12.615 1.00 61.16 258 LEU A C 1
ATOM 2061 O O . LEU A 1 258 ? -9.745 7.809 -13.028 1.00 61.16 258 LEU A O 1
ATOM 2065 N N . ARG A 1 259 ? -9.426 10.018 -12.688 1.00 71.75 259 ARG A N 1
ATOM 2066 C CA . ARG A 1 259 ? -8.005 10.048 -13.042 1.00 71.75 259 ARG A CA 1
ATOM 2067 C C . ARG A 1 259 ? -7.215 10.428 -11.803 1.00 71.75 259 ARG A C 1
ATOM 2069 O O . ARG A 1 259 ? -7.531 11.421 -11.159 1.00 71.75 259 ARG A O 1
ATOM 2076 N N . PHE A 1 260 ? -6.196 9.646 -11.481 1.00 80.31 260 PHE A N 1
ATOM 2077 C CA . PHE A 1 260 ? -5.341 9.884 -10.323 1.00 80.31 260 PHE A CA 1
ATOM 2078 C C . PHE A 1 260 ? -3.972 10.332 -10.800 1.00 80.31 260 PHE A C 1
ATOM 2080 O O . PHE A 1 260 ? -3.394 9.657 -11.653 1.00 80.31 260 PHE A O 1
ATOM 2087 N N . TYR A 1 261 ? -3.466 11.443 -10.263 1.00 82.62 261 TYR A N 1
ATOM 2088 C CA . TYR A 1 261 ? -2.092 11.873 -10.527 1.00 82.62 261 TYR A CA 1
ATOM 2089 C C . TYR A 1 261 ? -1.066 11.055 -9.748 1.00 82.62 261 TYR A C 1
ATOM 2091 O O . TYR A 1 261 ? 0.066 10.876 -10.194 1.00 82.62 261 TYR A O 1
ATOM 2099 N N . ILE A 1 262 ? -1.483 10.541 -8.595 1.00 86.81 262 ILE A N 1
ATOM 2100 C CA . ILE A 1 262 ? -0.650 9.752 -7.705 1.00 86.81 262 ILE A CA 1
ATOM 2101 C C . ILE A 1 262 ? -1.303 8.397 -7.480 1.00 86.81 262 ILE A C 1
ATOM 2103 O O . ILE A 1 262 ? -2.505 8.303 -7.244 1.00 86.81 262 ILE A O 1
ATOM 2107 N N . SER A 1 263 ? -0.491 7.351 -7.509 1.00 89.31 263 SER A N 1
ATOM 2108 C CA . SER A 1 263 ? -0.862 6.016 -7.053 1.00 89.31 263 SER A CA 1
ATOM 2109 C C . SER A 1 263 ? 0.354 5.358 -6.410 1.00 89.31 263 SER A C 1
ATOM 2111 O O . SER A 1 263 ? 1.456 5.909 -6.422 1.00 89.31 263 SER A O 1
ATOM 2113 N N . GLY A 1 264 ? 0.167 4.195 -5.807 1.00 90.06 264 GLY A N 1
ATOM 2114 C CA . GLY A 1 264 ? 1.241 3.530 -5.099 1.00 90.06 264 GLY A CA 1
ATOM 2115 C C . GLY A 1 264 ? 0.913 2.099 -4.734 1.00 90.06 264 GLY A C 1
ATOM 2116 O O . GLY A 1 264 ? -0.202 1.611 -4.942 1.00 90.06 264 GLY A O 1
ATOM 2117 N N . VAL A 1 265 ? 1.932 1.430 -4.206 1.00 90.38 265 VAL A N 1
ATOM 2118 C CA . VAL A 1 265 ? 1.830 0.071 -3.689 1.00 90.38 265 VAL A CA 1
ATOM 2119 C C . VAL A 1 265 ? 2.396 0.032 -2.285 1.00 90.38 265 VAL A C 1
ATOM 2121 O O . VAL A 1 265 ? 3.535 0.450 -2.056 1.00 90.38 265 VAL A O 1
ATOM 2124 N N . TRP A 1 266 ? 1.597 -0.505 -1.372 1.00 86.44 266 TRP A N 1
ATOM 2125 C CA . TRP A 1 266 ? 1.970 -0.723 0.011 1.00 86.44 266 TRP A CA 1
ATOM 2126 C C . TRP A 1 266 ? 3.128 -1.707 0.132 1.00 86.44 266 TRP A C 1
ATOM 2128 O O . TRP A 1 266 ? 3.230 -2.685 -0.618 1.00 86.44 266 TRP A O 1
ATOM 2138 N N . ARG A 1 267 ? 3.974 -1.452 1.126 1.00 82.50 267 ARG A N 1
ATOM 2139 C CA . ARG A 1 267 ? 5.033 -2.341 1.586 1.00 82.50 267 ARG A CA 1
ATOM 2140 C C . ARG A 1 267 ? 4.844 -2.590 3.073 1.00 82.50 267 ARG A C 1
ATOM 2142 O O . ARG A 1 267 ? 4.275 -1.760 3.769 1.00 82.50 267 ARG A O 1
ATOM 2149 N N . THR A 1 268 ? 5.350 -3.709 3.570 1.00 75.25 268 THR A N 1
ATOM 2150 C CA . THR A 1 268 ? 5.180 -4.052 4.984 1.00 75.25 268 THR A CA 1
ATOM 2151 C C . THR A 1 268 ? 6.143 -3.314 5.932 1.00 75.25 268 THR A C 1
ATOM 2153 O O . THR A 1 268 ? 5.932 -3.347 7.137 1.00 75.25 268 THR A O 1
ATOM 2156 N N . SER A 1 269 ? 7.153 -2.608 5.414 1.00 75.38 269 SER A N 1
ATOM 2157 C CA . SER A 1 269 ? 8.239 -2.008 6.209 1.00 75.38 269 SER A CA 1
ATOM 2158 C C . SER A 1 269 ? 7.894 -0.627 6.765 1.00 75.38 269 SER A C 1
ATOM 2160 O O . SER A 1 269 ? 7.486 0.240 5.979 1.00 75.38 269 SER A O 1
ATOM 2162 N N . PRO A 1 270 ? 8.185 -0.346 8.046 1.00 75.31 270 PRO A N 1
ATOM 2163 C CA . PRO A 1 270 ? 8.250 1.028 8.519 1.00 75.31 270 PRO A CA 1
ATOM 2164 C C . PRO A 1 270 ? 9.483 1.729 7.921 1.00 75.31 270 PRO A C 1
ATOM 2166 O O . PRO A 1 270 ? 10.452 1.087 7.512 1.00 75.31 270 PRO A O 1
ATOM 2169 N N . ILE A 1 271 ? 9.459 3.055 7.853 1.00 70.88 271 ILE A N 1
ATOM 2170 C CA . ILE A 1 271 ? 10.680 3.865 7.851 1.00 70.88 271 ILE A CA 1
ATOM 2171 C C . ILE A 1 271 ? 11.049 4.022 9.309 1.00 70.88 271 ILE A C 1
ATOM 2173 O O . ILE A 1 271 ? 10.210 4.510 10.046 1.00 70.88 271 ILE A O 1
ATOM 2177 N N . ASP A 1 272 ? 12.266 3.614 9.672 1.00 58.50 272 ASP A N 1
ATOM 2178 C CA . ASP A 1 272 ? 12.885 3.765 10.990 1.00 58.50 272 ASP A CA 1
ATOM 2179 C C . ASP A 1 272 ? 11.996 3.416 12.212 1.00 58.50 272 ASP A C 1
ATOM 2181 O O . ASP A 1 272 ? 10.807 3.113 12.142 1.00 58.50 272 ASP A O 1
ATOM 2185 N N . ALA A 1 273 ? 12.601 3.322 13.392 1.00 53.19 273 ALA A N 1
ATOM 2186 C CA . ALA A 1 273 ? 11.797 3.277 14.604 1.00 53.19 273 ALA A CA 1
ATOM 2187 C C . ALA A 1 273 ? 11.290 4.708 14.853 1.00 53.19 273 ALA A C 1
ATOM 2189 O O . ALA A 1 273 ? 12.089 5.641 14.824 1.00 53.19 273 ALA A O 1
ATOM 2190 N N . TYR A 1 274 ? 10.000 4.868 15.155 1.00 52.62 274 TYR A N 1
ATOM 2191 C CA . TYR A 1 274 ? 9.360 6.111 15.621 1.00 52.62 274 TYR A CA 1
ATOM 2192 C C . TYR A 1 274 ? 8.891 7.157 14.587 1.00 52.62 274 TYR A C 1
ATOM 2194 O O . TYR A 1 274 ? 8.180 8.068 15.014 1.00 52.62 274 TYR A O 1
ATOM 2202 N N . SER A 1 275 ? 9.176 7.068 13.277 1.00 61.41 275 SER A N 1
ATOM 2203 C CA . SER A 1 275 ? 8.624 8.062 12.320 1.00 61.41 275 SER A CA 1
ATOM 2204 C C . SER A 1 275 ? 7.154 7.855 11.948 1.00 61.41 275 SER A C 1
ATOM 2206 O O . SER A 1 275 ? 6.545 8.751 11.364 1.00 61.41 275 SER A O 1
ATOM 2208 N N . ASP A 1 276 ? 6.573 6.707 12.312 1.00 68.56 276 ASP A N 1
ATOM 2209 C CA . ASP A 1 276 ? 5.165 6.371 12.067 1.00 68.56 276 ASP A CA 1
ATOM 2210 C C . ASP A 1 276 ? 4.754 6.367 10.593 1.00 68.56 276 ASP A C 1
ATOM 2212 O O . ASP A 1 276 ? 3.585 6.514 10.258 1.00 68.56 276 ASP A O 1
ATOM 2216 N N . VAL A 1 277 ? 5.707 6.202 9.685 1.00 77.50 277 VAL A N 1
ATOM 2217 C CA . VAL A 1 277 ? 5.424 6.119 8.255 1.00 77.50 277 VAL A CA 1
ATOM 2218 C C . VAL A 1 277 ? 5.932 4.797 7.704 1.00 77.50 277 VAL A C 1
ATOM 2220 O O . VAL A 1 277 ? 6.988 4.301 8.083 1.00 77.50 277 VAL A O 1
ATOM 2223 N N . ALA A 1 278 ? 5.156 4.202 6.809 1.00 80.38 278 ALA A N 1
ATOM 2224 C CA . ALA A 1 278 ? 5.555 3.045 6.032 1.00 80.38 278 ALA A CA 1
ATOM 2225 C C . ALA A 1 278 ? 6.342 3.480 4.797 1.00 80.38 278 ALA A C 1
ATOM 2227 O O . ALA A 1 278 ? 6.141 4.568 4.250 1.00 80.38 278 ALA A O 1
ATOM 2228 N N . ILE A 1 279 ? 7.202 2.594 4.312 1.00 81.94 279 ILE A N 1
ATOM 2229 C CA . ILE A 1 279 ? 7.781 2.724 2.979 1.00 81.94 279 ILE A CA 1
ATOM 2230 C C . ILE A 1 279 ? 6.764 2.209 1.961 1.00 81.94 279 ILE A C 1
ATOM 2232 O O . ILE A 1 279 ? 6.158 1.169 2.164 1.00 81.94 279 ILE A O 1
ATOM 2236 N N . GLY A 1 280 ? 6.609 2.875 0.822 1.00 86.88 280 GLY A N 1
ATOM 2237 C CA . GLY A 1 280 ? 5.835 2.342 -0.299 1.00 86.88 280 GLY A CA 1
ATOM 2238 C C . GLY A 1 280 ? 6.470 2.641 -1.649 1.00 86.88 280 GLY A C 1
ATOM 2239 O O . GLY A 1 280 ? 7.339 3.509 -1.776 1.00 86.88 280 GLY A O 1
ATOM 2240 N N . LEU A 1 281 ? 5.999 1.933 -2.676 1.00 89.50 281 LEU A N 1
ATOM 2241 C CA . LEU A 1 281 ? 6.241 2.318 -4.063 1.00 89.50 281 LEU A CA 1
ATOM 2242 C C . LEU A 1 281 ? 5.293 3.459 -4.417 1.00 89.50 281 LEU A C 1
ATOM 2244 O O . LEU A 1 281 ? 4.088 3.369 -4.195 1.00 89.50 281 LEU A O 1
ATOM 2248 N N . HIS A 1 282 ? 5.836 4.525 -4.977 1.00 91.44 282 HIS A N 1
ATOM 2249 C CA . HIS A 1 282 ? 5.097 5.706 -5.388 1.00 91.44 282 HIS A CA 1
ATOM 2250 C C . HIS A 1 282 ? 5.163 5.881 -6.894 1.00 91.44 282 HIS A C 1
ATOM 2252 O O . HIS A 1 282 ? 6.227 5.708 -7.489 1.00 91.44 282 HIS A O 1
ATOM 2258 N N . PHE A 1 283 ? 4.037 6.274 -7.480 1.00 91.44 283 PHE A N 1
ATOM 2259 C CA . PHE A 1 283 ? 3.912 6.667 -8.871 1.00 91.44 283 PHE A CA 1
ATOM 2260 C C . PHE A 1 283 ? 3.301 8.061 -8.957 1.00 91.44 283 PHE A C 1
ATOM 2262 O O . PHE A 1 283 ? 2.271 8.321 -8.336 1.00 91.44 283 PHE A O 1
ATOM 2269 N N . ASN A 1 284 ? 3.897 8.930 -9.768 1.00 90.12 284 ASN A N 1
ATOM 2270 C CA . ASN A 1 284 ? 3.397 10.276 -10.027 1.00 90.12 284 ASN A CA 1
ATOM 2271 C C . ASN A 1 284 ? 3.467 10.585 -11.526 1.00 90.12 284 ASN A C 1
ATOM 2273 O O . ASN A 1 284 ? 4.511 10.429 -12.146 1.00 90.12 284 ASN A O 1
ATOM 2277 N N . ILE A 1 285 ? 2.364 11.034 -12.116 1.00 82.38 285 ILE A N 1
ATOM 2278 C CA . ILE A 1 285 ? 2.236 11.274 -13.563 1.00 82.38 285 ILE A CA 1
ATOM 2279 C C . ILE A 1 285 ? 2.148 12.761 -13.953 1.00 82.38 285 ILE A C 1
ATOM 2281 O O . ILE A 1 285 ? 1.732 13.062 -15.075 1.00 82.38 285 ILE A O 1
ATOM 2285 N N . GLU A 1 286 ? 2.478 13.679 -13.039 1.00 72.75 286 GLU A N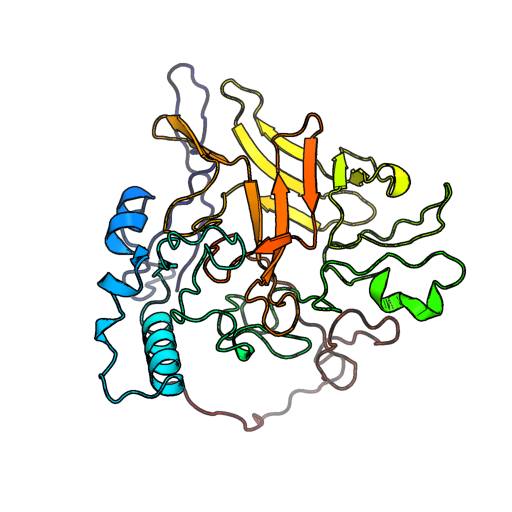 1
ATOM 2286 C CA . GLU A 1 286 ? 2.515 15.134 -13.281 1.00 72.75 286 GLU A CA 1
ATOM 2287 C C . GLU A 1 286 ? 3.772 15.603 -14.037 1.00 72.75 286 GLU A C 1
ATOM 2289 O O . GLU A 1 286 ? 3.842 16.760 -14.443 1.00 72.75 286 GLU A O 1
ATOM 2294 N N . SER A 1 287 ? 4.767 14.736 -14.256 1.00 57.94 287 SER A N 1
ATOM 2295 C CA . SER A 1 287 ? 5.995 15.093 -14.979 1.00 57.94 287 SER A CA 1
ATOM 2296 C C . SER A 1 287 ? 5.872 14.936 -16.502 1.00 57.94 287 SER A C 1
ATOM 2298 O O . SER A 1 287 ? 4.994 14.245 -17.014 1.00 57.94 287 SER A O 1
ATOM 2300 N N . SER A 1 288 ? 6.785 15.574 -17.243 1.00 51.62 288 SER A N 1
ATOM 2301 C CA . SER A 1 288 ? 6.890 15.533 -18.712 1.00 51.62 288 SER A CA 1
ATOM 2302 C C . SER A 1 288 ? 7.379 14.190 -19.297 1.00 51.62 288 SER A C 1
ATOM 2304 O O . SER A 1 288 ? 7.416 14.053 -20.519 1.00 51.62 288 SER A O 1
ATOM 2306 N N . ALA A 1 289 ? 7.733 13.208 -18.456 1.00 57.59 289 ALA A N 1
ATOM 2307 C CA . ALA A 1 289 ? 8.110 11.839 -18.842 1.00 57.59 289 ALA A CA 1
ATOM 2308 C C . ALA A 1 289 ? 6.872 10.912 -18.974 1.00 57.59 289 ALA A C 1
ATOM 2310 O O . ALA A 1 289 ? 5.729 11.376 -18.907 1.00 57.59 289 ALA A O 1
ATOM 2311 N N . GLU A 1 290 ? 7.050 9.591 -19.162 1.00 76.19 290 GLU A N 1
ATOM 2312 C CA . GLU A 1 290 ? 5.905 8.660 -19.087 1.00 76.19 290 GLU A CA 1
ATOM 2313 C C . GLU A 1 290 ? 5.264 8.751 -17.684 1.00 76.19 290 GLU A C 1
ATOM 2315 O O . GLU A 1 290 ? 4.046 8.941 -17.589 1.00 76.19 290 GLU A O 1
ATOM 2320 N N . PHE A 1 291 ? 6.080 8.669 -16.619 1.00 87.56 291 PHE A N 1
ATOM 2321 C CA . PHE A 1 291 ? 5.740 8.969 -15.217 1.00 87.56 291 PHE A CA 1
ATOM 2322 C C . PHE A 1 291 ? 6.999 8.988 -14.323 1.00 87.56 291 PHE A C 1
ATOM 2324 O O . PHE A 1 291 ? 8.071 8.562 -14.734 1.00 87.56 291 PHE A O 1
ATOM 2331 N N . ASN A 1 292 ? 6.876 9.446 -13.079 1.00 90.56 292 ASN A N 1
ATOM 2332 C CA . ASN A 1 292 ? 7.883 9.333 -12.025 1.00 90.56 292 ASN A CA 1
ATOM 2333 C C . ASN A 1 292 ? 7.574 8.144 -11.108 1.00 90.56 292 ASN A C 1
ATOM 2335 O O . ASN A 1 292 ? 6.415 7.914 -10.759 1.00 90.56 292 ASN A O 1
ATOM 2339 N N . MET A 1 293 ? 8.610 7.448 -10.647 1.00 89.31 293 MET A N 1
ATOM 2340 C CA . MET A 1 293 ? 8.513 6.399 -9.638 1.00 89.31 293 MET A CA 1
ATOM 2341 C C . MET A 1 293 ? 9.530 6.583 -8.511 1.00 89.31 293 MET A C 1
ATOM 2343 O O . MET A 1 293 ? 10.655 7.017 -8.740 1.00 89.31 293 MET A O 1
ATOM 2347 N N . GLN A 1 294 ? 9.161 6.195 -7.295 1.00 87.81 294 GLN A N 1
ATOM 2348 C CA . GLN A 1 294 ? 10.069 6.160 -6.148 1.00 87.81 294 GLN A CA 1
ATOM 2349 C C . GLN A 1 294 ? 9.783 4.908 -5.323 1.00 87.81 294 GLN A C 1
ATOM 2351 O O . GLN A 1 294 ? 8.656 4.689 -4.895 1.00 87.81 294 GLN A O 1
ATOM 2356 N N . THR A 1 295 ? 10.796 4.072 -5.092 1.00 83.50 295 THR A N 1
ATOM 2357 C CA . THR A 1 295 ? 10.630 2.782 -4.391 1.00 83.50 295 THR A CA 1
ATOM 2358 C C . THR A 1 295 ? 10.630 2.896 -2.866 1.00 83.50 295 THR A C 1
ATOM 2360 O O . THR A 1 295 ? 10.456 1.893 -2.177 1.00 83.50 295 THR A O 1
ATOM 2363 N N . GLY A 1 296 ? 10.916 4.092 -2.352 1.00 82.44 296 GLY A N 1
ATOM 2364 C CA . GLY A 1 296 ? 11.030 4.394 -0.935 1.00 82.44 296 GLY A CA 1
ATOM 2365 C C . GLY A 1 296 ? 10.312 5.678 -0.553 1.00 82.44 296 GLY A C 1
ATOM 2366 O O . GLY A 1 296 ? 10.965 6.601 -0.081 1.00 82.44 296 GLY A O 1
ATOM 2367 N N . TYR A 1 297 ? 9.017 5.790 -0.841 1.00 86.88 297 TYR A N 1
ATOM 2368 C CA . TYR A 1 297 ? 8.239 6.974 -0.472 1.00 86.88 297 TYR A CA 1
ATOM 2369 C C . TYR A 1 297 ? 7.608 6.795 0.921 1.00 86.88 297 TYR A C 1
ATOM 2371 O O . TYR A 1 297 ? 7.102 5.702 1.188 1.00 86.88 297 TYR A O 1
ATOM 2379 N N . PRO A 1 298 ? 7.625 7.820 1.795 1.00 84.44 298 PRO A N 1
ATOM 2380 C CA . PRO A 1 298 ? 7.012 7.759 3.120 1.00 84.44 298 PRO A CA 1
ATOM 2381 C C . PRO A 1 298 ? 5.486 7.885 3.034 1.00 84.44 298 PRO A C 1
ATOM 2383 O O . PRO A 1 298 ? 4.967 8.850 2.477 1.00 84.44 298 PRO A O 1
ATOM 2386 N N . TYR A 1 299 ? 4.760 6.946 3.630 1.00 86.69 299 TYR A N 1
ATOM 2387 C CA . TYR A 1 299 ? 3.301 6.966 3.707 1.00 86.69 299 TYR A CA 1
ATOM 2388 C C . TYR A 1 299 ? 2.820 6.858 5.143 1.00 86.69 299 TYR A C 1
ATOM 2390 O O . TYR A 1 299 ? 3.271 5.997 5.889 1.00 86.69 299 TYR A O 1
ATOM 2398 N N . TYR A 1 300 ? 1.851 7.685 5.520 1.00 85.19 300 TYR A N 1
ATOM 2399 C CA . TYR A 1 300 ? 1.204 7.558 6.823 1.00 85.19 300 TYR A CA 1
ATOM 2400 C C . TYR A 1 300 ? 0.421 6.243 6.931 1.00 85.19 300 TYR A C 1
ATOM 2402 O O . TYR A 1 300 ? -0.082 5.762 5.912 1.00 85.19 300 TYR A O 1
ATOM 2410 N N . PRO A 1 301 ? 0.242 5.674 8.138 1.00 81.31 301 PRO A N 1
ATOM 2411 C CA . PRO A 1 301 ? -0.285 4.319 8.317 1.00 81.31 301 PRO A CA 1
ATOM 2412 C C . PRO A 1 301 ? -1.723 4.148 7.823 1.00 81.31 301 PRO A C 1
ATOM 2414 O O . PRO A 1 301 ? -2.154 3.041 7.524 1.00 81.31 301 PRO A O 1
ATOM 2417 N N . GLN A 1 302 ? -2.466 5.250 7.731 1.00 85.75 302 GLN A N 1
ATOM 2418 C CA . GLN A 1 302 ? -3.832 5.280 7.218 1.00 85.75 302 GLN A CA 1
ATOM 2419 C C . GLN A 1 302 ? -3.925 5.420 5.692 1.00 85.75 302 GLN A C 1
ATOM 2421 O O . GLN A 1 302 ? -5.028 5.463 5.158 1.00 85.75 302 GLN A O 1
ATOM 2426 N N . ALA A 1 303 ? -2.816 5.571 4.963 1.00 88.62 303 ALA A N 1
ATOM 2427 C CA . ALA A 1 303 ? -2.877 5.737 3.517 1.00 88.62 303 ALA A CA 1
ATOM 2428 C C . ALA A 1 303 ? -3.296 4.414 2.849 1.00 88.62 303 ALA A C 1
ATOM 2430 O O . ALA A 1 303 ? -2.501 3.491 2.708 1.00 88.62 303 ALA A O 1
ATOM 2431 N N . ALA A 1 304 ? -4.547 4.312 2.401 1.00 87.62 304 ALA A N 1
ATOM 2432 C CA . ALA A 1 304 ? -5.022 3.121 1.705 1.00 87.62 304 ALA A CA 1
ATOM 2433 C C . ALA A 1 304 ? -4.646 3.177 0.220 1.00 87.62 304 ALA A C 1
ATOM 2435 O O . ALA A 1 304 ? -5.061 4.075 -0.520 1.00 87.62 304 ALA A O 1
ATOM 2436 N N . MET A 1 305 ? -3.877 2.182 -0.214 1.00 86.75 305 MET A N 1
ATOM 2437 C CA . MET A 1 305 ? -3.442 1.985 -1.596 1.00 86.75 305 MET A CA 1
ATOM 2438 C C . MET A 1 305 ? -3.346 0.493 -1.929 1.00 86.75 305 MET A C 1
ATOM 2440 O O . MET A 1 305 ? -3.611 -0.364 -1.089 1.00 86.75 305 MET A O 1
ATOM 2444 N N . SER A 1 306 ? -3.002 0.174 -3.177 1.00 86.38 306 SER A N 1
ATOM 2445 C CA . SER A 1 306 ? -2.864 -1.212 -3.636 1.00 86.38 306 SER A CA 1
ATOM 2446 C C . SER A 1 306 ? -1.805 -1.980 -2.847 1.00 86.38 306 SER A C 1
ATOM 2448 O O . SER A 1 306 ? -0.769 -1.426 -2.502 1.00 86.38 306 SER A O 1
ATOM 2450 N N . CYS A 1 307 ? -1.993 -3.286 -2.676 1.00 86.44 307 CYS A N 1
ATOM 2451 C CA . CYS A 1 307 ? -0.951 -4.199 -2.204 1.00 86.44 307 CYS A CA 1
ATOM 2452 C C . CYS A 1 307 ? -0.523 -5.129 -3.346 1.00 86.44 307 CYS A C 1
ATOM 2454 O O . CYS A 1 307 ? -1.304 -5.409 -4.259 1.00 86.44 307 CYS A O 1
ATOM 2456 N N . ARG A 1 308 ? 0.709 -5.643 -3.297 1.00 86.56 308 ARG A N 1
ATOM 2457 C CA . ARG A 1 308 ? 1.156 -6.738 -4.168 1.00 86.56 308 ARG A CA 1
ATOM 2458 C C . ARG A 1 308 ? 1.721 -7.852 -3.310 1.00 86.56 308 ARG A C 1
ATOM 2460 O O . ARG A 1 308 ? 2.619 -7.605 -2.521 1.00 86.56 308 ARG A O 1
ATOM 2467 N N . CYS A 1 309 ? 1.240 -9.067 -3.528 1.00 86.81 309 CYS A N 1
ATOM 2468 C CA . CYS A 1 309 ? 1.769 -10.253 -2.875 1.00 86.81 309 CYS A CA 1
ATOM 2469 C C . CYS A 1 309 ? 2.984 -10.802 -3.622 1.00 86.81 309 CYS A C 1
ATOM 2471 O O . CYS A 1 309 ? 2.982 -10.889 -4.852 1.00 86.81 309 CYS A O 1
ATOM 2473 N N . ALA A 1 310 ? 3.999 -11.214 -2.872 1.00 84.12 310 ALA A N 1
ATOM 2474 C CA . ALA A 1 310 ? 5.125 -11.998 -3.346 1.00 84.12 310 ALA A CA 1
ATOM 2475 C C . ALA A 1 310 ? 5.132 -13.363 -2.658 1.00 84.12 310 ALA A C 1
ATOM 2477 O O . ALA A 1 310 ? 4.762 -13.495 -1.490 1.00 84.12 310 ALA A O 1
ATOM 2478 N N . LYS A 1 311 ? 5.524 -14.388 -3.416 1.00 84.56 311 LYS A N 1
ATOM 2479 C CA . LYS A 1 311 ? 5.583 -15.759 -2.922 1.00 84.56 311 LYS A CA 1
ATOM 2480 C C . LYS A 1 311 ? 6.736 -15.888 -1.937 1.00 84.56 311 LYS A C 1
ATOM 2482 O O . LYS A 1 311 ? 7.855 -15.481 -2.248 1.00 84.56 311 LYS A O 1
ATOM 2487 N N . ILE A 1 312 ? 6.459 -16.488 -0.790 1.00 82.81 312 ILE A N 1
ATOM 2488 C CA . ILE A 1 312 ? 7.472 -16.841 0.197 1.00 82.81 312 ILE A CA 1
ATOM 2489 C C . ILE A 1 312 ? 8.322 -17.986 -0.363 1.00 82.81 312 ILE A C 1
ATOM 2491 O O . ILE A 1 312 ? 7.797 -18.937 -0.954 1.00 82.81 312 ILE A O 1
ATOM 2495 N N . LYS A 1 313 ? 9.642 -17.886 -0.197 1.00 80.81 313 LYS A N 1
ATOM 2496 C CA . LYS A 1 313 ? 10.589 -18.945 -0.558 1.00 80.81 313 LYS A CA 1
ATOM 2497 C C . LYS A 1 313 ? 11.140 -19.604 0.702 1.00 80.81 313 LYS A C 1
ATOM 2499 O O . LYS A 1 313 ? 11.192 -18.975 1.751 1.00 80.81 313 LYS A O 1
ATOM 2504 N N . TYR A 1 314 ? 11.535 -20.867 0.578 1.00 79.75 314 TYR A N 1
ATOM 2505 C CA . TYR A 1 314 ? 12.075 -21.673 1.672 1.00 79.75 314 TYR A CA 1
ATOM 2506 C C . TYR A 1 314 ? 13.417 -22.283 1.254 1.00 79.75 314 TYR A C 1
ATOM 2508 O O . TYR A 1 314 ? 13.599 -22.610 0.077 1.00 79.75 314 TYR A O 1
ATOM 2516 N N . ASP A 1 315 ? 14.349 -22.391 2.201 1.00 77.50 315 ASP A N 1
ATOM 2517 C CA . ASP A 1 315 ? 15.649 -23.029 1.999 1.00 77.50 315 ASP A CA 1
ATOM 2518 C C . ASP A 1 315 ? 15.509 -24.562 1.985 1.00 77.50 315 ASP A C 1
ATOM 2520 O O . ASP A 1 315 ? 14.437 -25.128 2.232 1.00 77.50 315 ASP A O 1
ATOM 2524 N N . GLY A 1 316 ? 16.616 -25.260 1.716 1.00 70.31 316 GLY A N 1
ATOM 2525 C CA . GLY A 1 316 ? 16.667 -26.726 1.742 1.00 70.31 316 GLY A CA 1
ATOM 2526 C C . GLY A 1 316 ? 16.348 -27.363 3.104 1.00 70.31 316 GLY A C 1
ATOM 2527 O O . GLY A 1 316 ? 16.070 -28.559 3.157 1.00 70.31 316 GLY A O 1
ATOM 2528 N N . ASN A 1 317 ? 16.341 -26.582 4.188 1.00 76.19 317 ASN A N 1
ATOM 2529 C CA . ASN A 1 317 ? 16.004 -27.018 5.543 1.00 76.19 317 ASN A CA 1
ATOM 2530 C C . ASN A 1 317 ? 14.538 -26.714 5.909 1.00 76.19 317 ASN A C 1
ATOM 2532 O O . ASN A 1 317 ? 14.086 -27.065 7.000 1.00 76.19 317 ASN A O 1
ATOM 2536 N N . GLY A 1 318 ? 13.777 -26.097 4.998 1.00 72.38 318 GLY A N 1
ATOM 2537 C CA . GLY A 1 318 ? 12.391 -25.694 5.216 1.00 72.38 318 GLY A CA 1
ATOM 2538 C C . GLY A 1 318 ? 12.235 -24.413 6.036 1.00 72.38 318 GLY A C 1
ATOM 2539 O O . GLY A 1 318 ? 11.105 -24.086 6.404 1.00 72.38 318 GLY A O 1
ATOM 2540 N N . ASN A 1 319 ? 13.325 -23.690 6.303 1.00 76.06 319 ASN A N 1
ATOM 2541 C CA . ASN A 1 319 ? 13.255 -22.355 6.877 1.00 76.06 319 ASN A CA 1
ATOM 2542 C C . ASN A 1 319 ? 12.814 -21.381 5.798 1.00 76.06 319 ASN A C 1
ATOM 2544 O O . ASN A 1 319 ? 13.185 -21.510 4.630 1.00 76.06 319 ASN A O 1
ATOM 2548 N N . GLU A 1 320 ? 12.002 -20.407 6.182 1.00 74.69 320 GLU A N 1
ATOM 2549 C CA . GLU A 1 320 ? 11.690 -19.305 5.290 1.00 74.69 320 GLU A CA 1
ATOM 2550 C C . GLU A 1 320 ? 12.984 -18.583 4.930 1.00 74.69 320 GLU A C 1
ATOM 2552 O O . GLU A 1 320 ? 13.738 -18.172 5.810 1.00 74.69 320 GLU A O 1
ATOM 2557 N N . ILE A 1 321 ? 13.242 -18.440 3.633 1.00 66.19 321 ILE A N 1
ATOM 2558 C CA . ILE A 1 321 ? 14.308 -17.559 3.190 1.00 66.19 321 ILE A CA 1
ATOM 2559 C C . ILE A 1 321 ? 13.749 -16.157 3.373 1.00 66.19 321 ILE A C 1
ATOM 2561 O O . ILE A 1 321 ? 12.904 -15.686 2.598 1.00 66.19 321 ILE A O 1
ATOM 2565 N N . GLY A 1 322 ? 14.207 -15.496 4.431 1.00 58.97 322 GLY A N 1
ATOM 2566 C CA . GLY A 1 322 ? 14.157 -14.052 4.500 1.00 58.97 322 GLY A CA 1
ATOM 2567 C C . GLY A 1 322 ? 14.863 -13.517 3.258 1.00 58.97 322 GLY A C 1
ATOM 2568 O O . GLY A 1 322 ? 16.086 -13.532 3.174 1.00 58.97 322 GLY A O 1
ATOM 2569 N N . ARG A 1 323 ? 14.086 -13.068 2.261 1.00 59.09 323 ARG A N 1
ATOM 2570 C CA . ARG A 1 323 ? 14.581 -12.406 1.039 1.00 59.09 323 ARG A CA 1
ATOM 2571 C C . ARG A 1 323 ? 15.436 -13.308 0.114 1.00 59.09 323 ARG A C 1
ATOM 2573 O O . ARG A 1 323 ? 15.592 -14.500 0.309 1.00 59.09 323 ARG A O 1
ATOM 2580 N N . TYR A 1 324 ? 15.910 -12.738 -0.995 1.00 44.28 324 TYR A N 1
ATOM 2581 C CA . TYR A 1 324 ? 16.924 -13.300 -1.890 1.00 44.28 324 TYR A CA 1
ATOM 2582 C C . TYR A 1 324 ? 18.285 -13.368 -1.174 1.00 44.28 324 TYR A C 1
ATOM 2584 O O . TYR A 1 324 ? 19.022 -12.380 -1.142 1.00 44.28 324 TYR A O 1
ATOM 2592 N N . GLU A 1 325 ? 18.622 -14.523 -0.608 1.00 40.25 325 GLU A N 1
ATOM 2593 C CA . GLU A 1 325 ? 20.000 -14.870 -0.264 1.00 40.25 325 GLU A CA 1
ATOM 2594 C C . GLU A 1 325 ? 20.675 -15.505 -1.494 1.00 40.25 325 GLU A C 1
ATOM 2596 O O . GLU A 1 325 ? 20.255 -16.577 -1.926 1.00 40.25 325 GLU A O 1
ATOM 2601 N N . PRO A 1 326 ? 21.728 -14.905 -2.080 1.00 39.53 326 PRO A N 1
ATOM 2602 C CA . PRO A 1 326 ? 22.372 -15.443 -3.285 1.00 39.53 326 PRO A CA 1
ATOM 2603 C C . PRO A 1 326 ? 23.056 -16.806 -3.071 1.00 39.53 326 PRO A C 1
ATOM 2605 O O . PRO A 1 326 ? 23.424 -17.455 -4.047 1.00 39.53 326 PRO A O 1
ATOM 2608 N N . ALA A 1 327 ? 23.227 -17.231 -1.815 1.00 39.03 327 ALA A N 1
ATOM 2609 C CA . ALA A 1 327 ? 23.757 -18.539 -1.433 1.00 39.03 327 ALA A CA 1
ATOM 2610 C C . ALA A 1 327 ? 22.671 -19.535 -0.982 1.00 39.03 327 ALA A C 1
ATOM 2612 O O . ALA A 1 327 ? 22.979 -20.709 -0.773 1.00 39.03 327 ALA A O 1
ATOM 2613 N N . ALA A 1 328 ? 21.412 -19.105 -0.839 1.00 41.09 328 ALA A N 1
ATOM 2614 C CA . ALA A 1 328 ? 20.331 -20.015 -0.499 1.00 41.09 328 ALA A CA 1
ATOM 2615 C C . ALA A 1 328 ? 19.943 -20.818 -1.742 1.00 41.09 328 ALA A C 1
ATOM 2617 O O . ALA A 1 328 ? 19.429 -20.291 -2.729 1.00 41.09 328 ALA A O 1
ATOM 2618 N N . ILE A 1 329 ? 20.210 -22.122 -1.698 1.00 42.59 329 ILE A N 1
ATOM 2619 C CA . ILE A 1 329 ? 19.753 -23.049 -2.728 1.00 42.59 329 ILE A CA 1
ATOM 2620 C C . ILE A 1 329 ? 18.242 -23.205 -2.550 1.00 42.59 329 ILE A C 1
ATOM 2622 O O . ILE A 1 329 ? 17.775 -23.784 -1.569 1.00 42.59 329 ILE A O 1
ATOM 2626 N N . GLU A 1 330 ? 17.479 -22.663 -3.497 1.00 42.47 330 GLU A N 1
ATOM 2627 C CA . GLU A 1 330 ? 16.027 -22.815 -3.539 1.00 42.47 330 GLU A CA 1
ATOM 2628 C C . GLU A 1 330 ? 15.677 -24.287 -3.777 1.00 42.47 330 GLU A C 1
ATOM 2630 O O . GLU A 1 330 ? 15.997 -24.847 -4.828 1.00 42.47 330 GLU A O 1
ATOM 2635 N N . VAL A 1 331 ? 14.995 -24.921 -2.822 1.00 46.00 331 VAL A N 1
ATOM 2636 C CA . VAL A 1 331 ? 14.481 -26.283 -2.998 1.00 46.00 331 VAL A CA 1
ATOM 2637 C C . VAL A 1 331 ? 12.967 -26.262 -2.802 1.00 46.00 331 VAL A C 1
ATOM 2639 O O . VAL A 1 331 ? 12.484 -25.794 -1.770 1.00 46.00 331 VAL A O 1
ATOM 2642 N N . PRO A 1 332 ? 12.170 -26.759 -3.766 1.00 39.84 332 PRO A N 1
ATOM 2643 C CA . PRO A 1 332 ? 10.735 -26.895 -3.578 1.00 39.84 332 PRO A CA 1
ATOM 2644 C C . PRO A 1 332 ? 10.432 -27.738 -2.337 1.00 39.84 332 PRO A C 1
ATOM 2646 O O . PRO A 1 332 ? 10.960 -28.844 -2.179 1.00 39.84 332 PRO A O 1
ATOM 2649 N N . LYS A 1 333 ? 9.537 -27.240 -1.478 1.00 42.31 333 LYS A N 1
ATOM 2650 C CA . LYS A 1 333 ? 9.010 -28.001 -0.340 1.00 42.31 333 LYS A CA 1
ATOM 2651 C C . LYS A 1 333 ? 8.474 -29.338 -0.873 1.00 42.31 333 LYS A C 1
ATOM 2653 O O . LYS A 1 333 ? 7.577 -29.340 -1.713 1.00 42.31 333 LYS A O 1
ATOM 2658 N N . ASN A 1 334 ? 9.042 -30.446 -0.389 1.00 45.84 334 ASN A N 1
ATOM 2659 C CA . ASN A 1 334 ? 8.737 -31.840 -0.756 1.00 45.84 334 ASN A CA 1
ATOM 2660 C C . ASN A 1 334 ? 9.425 -32.432 -2.001 1.00 45.84 334 ASN A C 1
ATOM 2662 O O . ASN A 1 334 ? 9.016 -33.509 -2.424 1.00 45.84 334 ASN A O 1
ATOM 2666 N N . ALA A 1 335 ? 10.494 -31.840 -2.548 1.00 43.94 335 ALA A N 1
ATOM 2667 C CA . ALA A 1 335 ? 11.212 -32.442 -3.686 1.00 43.94 335 ALA A CA 1
ATOM 2668 C C . ALA A 1 335 ? 11.706 -33.890 -3.432 1.00 43.94 335 ALA A C 1
ATOM 2670 O O . ALA A 1 335 ? 11.904 -34.641 -4.383 1.00 43.94 335 ALA A O 1
ATOM 2671 N N . MET A 1 336 ? 11.864 -34.297 -2.160 1.00 42.50 336 MET A N 1
ATOM 2672 C CA . MET A 1 336 ? 12.293 -35.647 -1.752 1.00 42.50 336 MET A CA 1
ATOM 2673 C C . MET A 1 336 ? 11.424 -36.281 -0.640 1.00 42.50 336 MET A C 1
ATOM 2675 O O . MET A 1 336 ? 11.805 -37.301 -0.067 1.00 42.50 336 MET A O 1
ATOM 2679 N N . ALA A 1 337 ? 10.269 -35.702 -0.290 1.00 42.44 337 ALA A N 1
ATOM 2680 C CA . ALA A 1 337 ? 9.465 -36.200 0.833 1.00 42.44 337 ALA A CA 1
ATOM 2681 C C . ALA A 1 337 ? 8.495 -37.315 0.395 1.00 42.44 337 ALA A C 1
ATOM 2683 O O . ALA A 1 337 ? 7.598 -37.088 -0.416 1.00 42.44 337 ALA A O 1
ATOM 2684 N N . LYS A 1 338 ? 8.634 -38.516 0.975 1.00 47.47 338 LYS A N 1
ATOM 2685 C CA . LYS A 1 338 ? 7.593 -39.558 0.943 1.00 47.47 338 LYS A CA 1
ATOM 2686 C C . LYS A 1 338 ? 6.464 -39.181 1.908 1.00 47.47 338 LYS A C 1
ATOM 2688 O O . LYS A 1 338 ? 6.732 -38.710 3.010 1.00 47.47 338 LYS A O 1
ATOM 2693 N N . ALA A 1 339 ? 5.217 -39.412 1.495 1.00 32.25 339 ALA A N 1
ATOM 2694 C CA . ALA A 1 339 ? 4.028 -39.143 2.302 1.00 32.25 339 ALA A CA 1
ATOM 2695 C C . ALA A 1 339 ? 4.103 -39.842 3.671 1.00 32.25 339 ALA A C 1
ATOM 2697 O O . ALA A 1 339 ? 4.407 -41.033 3.751 1.00 32.25 339 ALA A O 1
ATOM 2698 N N . VAL A 1 340 ? 3.805 -39.102 4.739 1.00 50.03 340 VAL A N 1
ATOM 2699 C CA . VAL A 1 340 ? 3.671 -39.632 6.101 1.00 50.03 340 VAL A CA 1
ATOM 2700 C C . VAL A 1 340 ? 2.261 -39.347 6.615 1.00 50.03 340 VAL A C 1
ATOM 2702 O O . VAL A 1 340 ? 1.760 -38.234 6.485 1.00 50.03 340 VAL A O 1
ATOM 2705 N N . ASN A 1 341 ? 1.620 -40.360 7.201 1.00 36.66 341 ASN A N 1
ATOM 2706 C CA . ASN A 1 341 ? 0.208 -40.343 7.610 1.00 36.66 341 ASN A CA 1
ATOM 2707 C C . ASN A 1 341 ? -0.056 -39.628 8.953 1.00 36.66 341 ASN A C 1
ATOM 2709 O O . ASN A 1 341 ? -1.012 -39.967 9.646 1.00 36.66 341 ASN A O 1
ATOM 2713 N N . VAL A 1 342 ? 0.786 -38.675 9.369 1.00 42.19 342 VAL A N 1
ATOM 2714 C CA . VAL A 1 342 ? 0.651 -38.030 10.687 1.00 42.19 342 VAL A CA 1
ATOM 2715 C C . VAL A 1 342 ? 0.844 -36.519 10.571 1.00 42.19 342 VAL A C 1
ATOM 2717 O O . VAL A 1 342 ? 1.906 -36.046 10.165 1.00 42.19 342 VAL A O 1
ATOM 2720 N N . PHE A 1 343 ? -0.186 -35.755 10.941 1.00 36.03 343 PHE A N 1
ATOM 2721 C CA . PHE A 1 343 ? -0.136 -34.295 11.025 1.00 36.03 343 PHE A CA 1
ATOM 2722 C C . PHE A 1 343 ? 0.728 -33.847 12.217 1.00 36.03 343 PHE A C 1
ATOM 2724 O O . PHE A 1 343 ? 0.631 -34.401 13.311 1.00 36.03 343 PHE A O 1
ATOM 2731 N N . LYS A 1 344 ? 1.582 -32.834 12.014 1.00 35.22 344 LYS A N 1
ATOM 2732 C CA . LYS A 1 344 ? 2.458 -32.274 13.056 1.00 35.22 344 LYS A CA 1
ATOM 2733 C C . LYS A 1 344 ? 1.728 -31.150 13.806 1.00 35.22 344 LYS A C 1
ATOM 2735 O O . LYS A 1 344 ? 1.231 -30.214 13.189 1.00 35.22 344 LYS A O 1
ATOM 2740 N N . ASN A 1 345 ? 1.684 -31.248 15.134 1.00 35.16 345 ASN A N 1
ATOM 2741 C CA . ASN A 1 345 ? 1.007 -30.307 16.029 1.00 35.16 345 ASN A CA 1
ATOM 2742 C C . ASN A 1 345 ? 1.619 -28.893 16.008 1.00 35.16 345 ASN A C 1
ATOM 2744 O O . ASN A 1 345 ? 2.715 -28.681 16.526 1.00 35.16 345 ASN A O 1
ATOM 2748 N N . ARG A 1 346 ? 0.839 -27.923 15.524 1.00 28.03 346 ARG A N 1
ATOM 2749 C CA . ARG A 1 346 ? 0.625 -26.606 16.154 1.00 28.03 346 ARG A CA 1
ATOM 2750 C C . ARG A 1 346 ? -0.704 -26.046 15.642 1.00 28.03 346 ARG A C 1
ATOM 2752 O O . ARG A 1 346 ? -0.755 -25.218 14.743 1.00 28.03 346 ARG A O 1
ATOM 2759 N N . SER A 1 347 ? -1.780 -26.548 16.232 1.00 28.94 347 SER A N 1
ATOM 2760 C CA . SER A 1 347 ? -3.116 -25.970 16.130 1.00 28.94 347 SER A CA 1
ATOM 2761 C C . SER A 1 347 ? -3.334 -25.126 17.377 1.00 28.94 347 SER A C 1
ATOM 2763 O O . SER A 1 347 ? -3.428 -25.672 18.474 1.00 28.94 347 SER A O 1
ATOM 2765 N N . ILE A 1 348 ? -3.395 -23.806 17.229 1.00 26.84 348 ILE A N 1
ATOM 2766 C CA . ILE A 1 348 ? -4.019 -22.935 18.227 1.00 26.84 348 ILE A CA 1
ATOM 2767 C C . ILE A 1 348 ? -5.063 -22.106 17.474 1.00 26.84 348 ILE A C 1
ATOM 2769 O O . ILE A 1 348 ? -4.758 -21.082 16.879 1.00 26.84 348 ILE A O 1
ATOM 2773 N N . TYR A 1 349 ? -6.259 -22.698 17.462 1.00 26.47 349 TYR A N 1
ATOM 2774 C CA . TYR A 1 349 ? -7.615 -22.144 17.403 1.00 26.47 349 TYR A CA 1
ATOM 2775 C C . TYR A 1 349 ? -7.939 -20.987 16.454 1.00 26.47 349 TYR A C 1
ATOM 2777 O O . TYR A 1 349 ? -7.575 -19.850 16.721 1.00 26.47 349 TYR A O 1
ATOM 2785 N N . LEU A 1 350 ? -8.830 -21.273 15.498 1.00 22.95 350 LEU A N 1
ATOM 2786 C CA . LEU A 1 350 ? -10.090 -20.540 15.330 1.00 22.95 350 LEU A CA 1
ATOM 2787 C C . LEU A 1 350 ? -11.189 -21.551 14.955 1.00 22.95 350 LEU A C 1
ATOM 2789 O O . LEU A 1 350 ? -11.090 -22.232 13.934 1.00 22.95 350 LEU A O 1
ATOM 2793 N N . SER A 1 351 ? -12.193 -21.664 15.822 1.00 29.69 351 SER A N 1
ATOM 2794 C CA . SER A 1 351 ? -13.533 -22.183 15.523 1.00 29.69 351 SER A CA 1
ATOM 2795 C C . SER A 1 351 ? -14.498 -21.015 15.511 1.00 29.69 351 SER A C 1
ATOM 2797 O O . SER A 1 351 ? -14.353 -20.200 16.455 1.00 29.69 351 SER A O 1
#

Foldseek 3Di:
DWDFDPDQDWDADPVRDIDGLAQDGFTWDQPDDQDPNDGHTDGTCHPVNCQVPAEDECVPHQVVQDDPPDDPVRQLVSLVVVCVVRVRHLQFHAFDPDPPLLQRGAASSDNAFQPPQQCFADQQRAHPNFPDDPQKGFAAFPDLAQQDDFDAQVCCPVCVSQQAPSDPQFQQDFAPPDGGGHTARQNDKAFAADPDDHVVNRYDHKAWDWDVPPVIATFFIAACDPRDGPGTDGQNAKAQQRGDGDGPQWDDPDPRDIGHQKAWEFHRHHNDRGSQWGFIWIWGQPDPGSTIIGRGDTGHPSIDHHYDMDGFFAAPVRHTPRPDDVPGDTDPDPPPDDDDPDDDDDDDDDD

Radius of gyration: 22.36 Å; chains: 1; bounding box: 60×63×65 Å

Secondary structure (DSSP, 8-state):
-----------B-TTS-B---TT---B--B-S--BTTBPPBPSPB-HHHIIIIIEEEIIIIIGGG--TT--HHHHHHHHHHHHHH-TT-EEE-PPPS-SSHHHHSPPSS-SSSS--GGGS-BTTBPPTT--PPTTEE----SSS-TTPPPPPGGGTTTTHHHHTTSSTT----B--SSS--BS--TTPPEEEETT--BTTTTEEE-EEEEE-SSSPEEEEEEE--TT---EEEE----BSBTBSSSBSSEEE-STT-EEESEEEEEEEEEETTTS-EEEEEEEE--SSSSEEEEEEEEE-TT-B-EE--EE-EE-TTS-EE-S--TT-----TTTTPPP-S---S------

Organism: NCBI:txid392032